Protein AF-A0AAE0N386-F1 (afdb_monomer_lite)

Sequence (194 aa):
LRAAYQAQRNSTNLVPPAGRPVLDQDVNIVDGIAYHTYWYEEVDGKGHVQVIRLADLPNTLSGAILRLRCNLPVLDTNTDYEIIGDDIRPLLSPPPLPDFFDDSEDTSIALASLPEIEVDHHAKHFLKKAKYVSEIQNLLACQGGSCPETPKSNHVIQLLGKSPNGELVFEKFRPRYVLAAVHPLSMYRRWILQ

Structure (mmCIF, N/CA/C/O backbone):
data_AF-A0AAE0N386-F1
#
_entry.id   AF-A0AAE0N386-F1
#
loop_
_atom_site.group_PDB
_atom_site.id
_atom_site.type_symbol
_atom_site.label_atom_id
_atom_site.label_alt_id
_atom_site.label_comp_id
_atom_site.label_asym_id
_atom_site.label_entity_id
_atom_site.label_seq_id
_atom_site.pdbx_PDB_ins_code
_atom_site.Cartn_x
_atom_site.Cartn_y
_atom_site.Cartn_z
_atom_site.occupancy
_atom_site.B_iso_or_equiv
_atom_site.auth_seq_id
_atom_site.auth_comp_id
_atom_site.auth_asym_id
_atom_site.auth_atom_id
_atom_site.pdbx_PDB_model_num
ATOM 1 N N . LEU A 1 1 ? 10.766 -19.647 3.501 1.00 60.97 1 LEU A N 1
ATOM 2 C CA . LEU A 1 1 ? 10.089 -18.860 2.441 1.00 60.97 1 LEU A CA 1
ATOM 3 C C . LEU A 1 1 ? 9.919 -17.378 2.811 1.00 60.97 1 LEU A C 1
ATOM 5 O O . LEU A 1 1 ? 10.524 -16.554 2.147 1.00 60.97 1 LEU A O 1
ATOM 9 N N . ARG A 1 2 ? 9.193 -17.021 3.890 1.00 59.41 2 ARG A N 1
ATOM 10 C CA . ARG A 1 2 ? 8.974 -15.612 4.305 1.00 59.41 2 ARG A CA 1
ATOM 11 C C . ARG A 1 2 ? 10.261 -14.820 4.537 1.00 59.41 2 ARG A C 1
ATOM 13 O O . ARG A 1 2 ? 10.407 -13.747 3.977 1.00 59.41 2 ARG A O 1
ATOM 20 N N . ALA A 1 3 ? 11.181 -15.351 5.342 1.00 72.19 3 ALA A N 1
ATOM 21 C CA . ALA A 1 3 ? 12.444 -14.671 5.634 1.00 72.19 3 ALA A CA 1
ATOM 22 C C . ALA A 1 3 ? 13.285 -14.458 4.366 1.00 72.19 3 ALA A C 1
ATOM 24 O O . ALA A 1 3 ? 13.874 -13.401 4.208 1.00 72.19 3 ALA A O 1
ATOM 25 N N . ALA A 1 4 ? 13.269 -15.423 3.441 1.00 74.31 4 ALA A N 1
ATOM 26 C CA . ALA A 1 4 ? 13.971 -15.321 2.165 1.00 74.31 4 ALA A CA 1
ATOM 27 C C . ALA A 1 4 ? 13.351 -14.247 1.257 1.00 74.31 4 ALA A C 1
ATOM 29 O O . ALA A 1 4 ? 14.075 -13.392 0.766 1.00 74.31 4 ALA A O 1
ATOM 30 N N . TYR A 1 5 ? 12.021 -14.228 1.102 1.00 75.75 5 TYR A N 1
ATOM 31 C CA . TYR A 1 5 ? 11.336 -13.172 0.349 1.00 75.75 5 TYR A CA 1
ATOM 32 C C . TYR A 1 5 ? 11.541 -11.794 0.987 1.00 75.75 5 TYR A C 1
ATOM 34 O O . TYR A 1 5 ? 11.828 -10.830 0.293 1.00 75.75 5 TYR A O 1
ATOM 42 N N . GLN A 1 6 ? 11.425 -11.692 2.313 1.00 79.38 6 GLN A N 1
ATOM 43 C CA . GLN A 1 6 ? 11.637 -10.440 3.035 1.00 79.38 6 GLN A CA 1
ATOM 44 C C . GLN A 1 6 ? 13.081 -9.954 2.876 1.00 79.38 6 GLN A C 1
ATOM 46 O O . GLN A 1 6 ? 13.287 -8.781 2.598 1.00 79.38 6 GLN A O 1
ATOM 51 N N . ALA A 1 7 ? 14.068 -10.845 2.995 1.00 83.69 7 ALA A N 1
ATOM 52 C CA . ALA A 1 7 ? 15.468 -10.516 2.751 1.00 83.69 7 ALA A CA 1
ATOM 53 C C . ALA A 1 7 ? 15.687 -10.052 1.305 1.00 83.69 7 ALA A C 1
ATOM 55 O O . ALA A 1 7 ? 16.329 -9.030 1.092 1.00 83.69 7 ALA A O 1
ATOM 56 N N . GLN A 1 8 ? 15.091 -10.742 0.328 1.00 83.94 8 GLN A N 1
ATOM 57 C CA . GLN A 1 8 ? 15.187 -10.378 -1.084 1.00 83.94 8 GLN A CA 1
ATOM 58 C C . GLN A 1 8 ? 14.541 -9.015 -1.365 1.00 83.94 8 GLN A C 1
ATOM 60 O O . GLN A 1 8 ? 15.175 -8.141 -1.947 1.00 83.94 8 GLN A O 1
ATOM 65 N N . ARG A 1 9 ? 13.320 -8.783 -0.875 1.00 86.19 9 ARG A N 1
ATOM 66 C CA . ARG A 1 9 ? 12.642 -7.485 -0.956 1.00 86.19 9 ARG A CA 1
ATOM 67 C C . ARG A 1 9 ? 13.487 -6.382 -0.331 1.00 86.19 9 ARG A C 1
ATOM 69 O O . ARG A 1 9 ? 13.693 -5.353 -0.962 1.00 86.19 9 ARG A O 1
ATOM 76 N N . ASN A 1 10 ? 14.011 -6.616 0.871 1.00 89.44 10 ASN A N 1
ATOM 77 C CA . ASN A 1 10 ? 14.850 -5.656 1.584 1.00 89.44 10 ASN A CA 1
ATOM 78 C C . ASN A 1 10 ? 16.213 -5.433 0.908 1.00 89.44 10 ASN A C 1
ATOM 80 O O . ASN A 1 10 ? 16.870 -4.446 1.214 1.00 89.44 10 ASN A O 1
ATOM 84 N N . SER A 1 11 ? 16.641 -6.325 0.009 1.00 91.19 11 SER A N 1
ATOM 85 C CA . SER A 1 11 ? 17.870 -6.164 -0.778 1.00 91.19 11 SER A CA 1
ATOM 86 C C . SER A 1 11 ? 17.679 -5.355 -2.064 1.00 91.19 11 SER A C 1
ATOM 88 O O . SER A 1 11 ? 18.661 -5.074 -2.744 1.00 91.19 11 SER A O 1
ATOM 90 N N . THR A 1 12 ? 16.438 -4.978 -2.397 1.00 92.88 12 THR A N 1
ATOM 91 C CA . THR A 1 12 ? 16.106 -4.222 -3.613 1.00 92.88 12 THR A CA 1
ATOM 92 C C . THR A 1 12 ? 15.434 -2.888 -3.311 1.00 92.88 12 THR A C 1
ATOM 94 O O . THR A 1 12 ? 14.738 -2.752 -2.309 1.00 92.88 12 THR A O 1
ATOM 97 N N . ASN A 1 13 ? 15.578 -1.918 -4.210 1.00 94.19 13 ASN A N 1
ATOM 98 C CA . ASN A 1 13 ? 15.048 -0.559 -4.043 1.00 94.19 13 ASN A CA 1
ATOM 99 C C . ASN A 1 13 ? 13.660 -0.311 -4.677 1.00 94.19 13 ASN A C 1
ATOM 101 O O . ASN A 1 13 ? 13.233 0.840 -4.755 1.00 94.19 13 ASN A O 1
ATOM 105 N N . LEU A 1 14 ? 12.947 -1.348 -5.136 1.00 93.62 14 LEU A N 1
ATOM 106 C CA . LEU A 1 14 ? 11.630 -1.172 -5.766 1.00 93.62 14 LEU A CA 1
ATOM 107 C C . LEU A 1 14 ? 10.571 -0.671 -4.768 1.00 93.62 14 LEU A C 1
ATOM 109 O O . LEU A 1 14 ? 9.696 0.110 -5.129 1.00 93.62 14 LEU A O 1
ATOM 113 N N . VAL A 1 15 ? 10.647 -1.120 -3.514 1.00 90.69 15 VAL A N 1
ATOM 114 C CA . VAL A 1 15 ? 9.716 -0.780 -2.427 1.00 90.69 15 VAL A CA 1
ATOM 115 C C . VAL A 1 15 ? 10.483 -0.640 -1.102 1.00 90.69 15 VAL A C 1
ATOM 117 O O . VAL A 1 15 ? 11.605 -1.149 -0.998 1.00 90.69 15 VAL A O 1
ATOM 120 N N . PRO A 1 1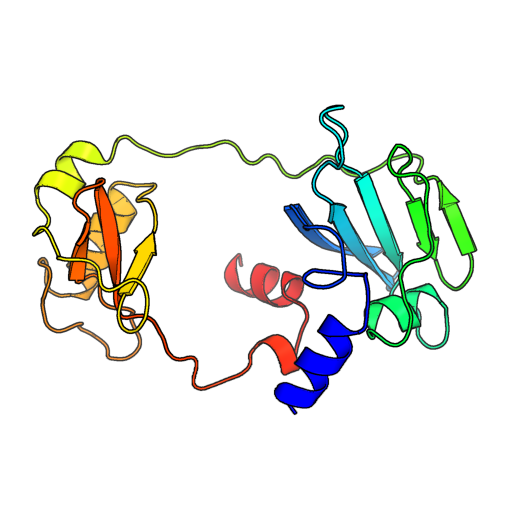6 ? 9.904 -0.033 -0.048 1.00 87.94 16 PRO A N 1
ATOM 121 C CA . PRO A 1 16 ? 10.540 0.023 1.270 1.00 87.94 16 PRO A CA 1
ATOM 122 C C . PRO A 1 16 ? 10.866 -1.382 1.812 1.00 87.94 16 PRO A C 1
ATOM 124 O O . PRO A 1 16 ? 10.127 -2.332 1.507 1.00 87.94 16 PRO A O 1
ATOM 127 N N . PRO A 1 17 ? 11.917 -1.544 2.641 1.00 86.12 17 PRO A N 1
ATOM 128 C CA . PRO A 1 17 ? 12.656 -0.484 3.339 1.00 86.12 17 PRO A CA 1
ATOM 129 C C . PRO A 1 17 ? 13.865 0.100 2.590 1.00 86.12 17 PRO A C 1
ATOM 131 O O . PRO A 1 17 ? 14.328 1.164 2.972 1.00 86.12 17 PRO A O 1
ATOM 134 N N . ALA A 1 18 ? 14.397 -0.579 1.570 1.00 87.38 18 ALA A N 1
ATOM 135 C CA . ALA A 1 18 ? 15.561 -0.086 0.824 1.00 87.38 18 ALA A CA 1
ATOM 136 C C . ALA A 1 18 ? 15.175 0.857 -0.330 1.00 87.38 18 ALA A C 1
ATOM 138 O O . ALA A 1 18 ? 15.994 1.658 -0.773 1.00 87.38 18 ALA A O 1
ATOM 139 N N . GLY A 1 19 ? 13.938 0.755 -0.823 1.00 87.19 19 GLY A N 1
ATOM 140 C CA . GLY A 1 19 ? 13.357 1.672 -1.798 1.00 87.19 19 GLY A CA 1
ATOM 141 C C . GLY A 1 19 ? 12.658 2.873 -1.172 1.00 87.19 19 GLY A C 1
ATOM 142 O O . GLY A 1 19 ? 12.464 2.944 0.042 1.00 87.19 19 GLY A O 1
ATOM 143 N N . ARG A 1 20 ? 12.223 3.795 -2.033 1.00 89.62 20 ARG A N 1
ATOM 144 C CA . ARG A 1 20 ? 11.391 4.937 -1.633 1.00 89.62 20 ARG A CA 1
ATOM 145 C C . ARG A 1 20 ? 9.993 4.485 -1.193 1.00 89.62 20 ARG A C 1
ATOM 147 O O . ARG A 1 20 ? 9.528 3.445 -1.672 1.00 89.62 20 ARG A O 1
ATOM 154 N N . PRO A 1 21 ? 9.312 5.248 -0.322 1.00 88.81 21 PRO A N 1
ATOM 155 C CA . PRO A 1 21 ? 7.915 4.991 0.004 1.00 88.81 21 PRO A CA 1
ATOM 156 C C . PRO A 1 21 ? 7.019 5.028 -1.242 1.00 88.81 21 PRO A C 1
ATOM 158 O O . PRO A 1 21 ? 7.267 5.785 -2.180 1.00 88.81 21 PRO A O 1
ATOM 161 N N . VAL A 1 22 ? 6.001 4.169 -1.262 1.00 88.94 22 VAL A N 1
ATOM 162 C CA . VAL A 1 22 ? 5.058 4.013 -2.377 1.00 88.94 22 VAL A CA 1
ATOM 163 C C . VAL A 1 22 ? 3.678 4.420 -1.876 1.00 88.94 22 VAL A C 1
ATOM 165 O O . VAL A 1 22 ? 3.184 3.806 -0.931 1.00 88.94 22 VAL A O 1
ATOM 168 N N . LEU A 1 23 ? 3.079 5.422 -2.521 1.00 88.00 23 LEU A N 1
ATOM 169 C CA . LEU A 1 23 ? 1.730 5.918 -2.244 1.00 88.00 23 LEU A CA 1
ATOM 170 C C . LEU A 1 23 ? 0.662 4.921 -2.690 1.00 88.00 23 LEU A C 1
ATOM 172 O O . LEU A 1 23 ? -0.233 4.584 -1.920 1.00 88.00 23 LEU A O 1
ATOM 176 N N . ASP A 1 24 ? 0.767 4.432 -3.926 1.00 88.31 24 ASP A N 1
ATOM 177 C CA . ASP A 1 24 ? -0.120 3.391 -4.443 1.00 88.31 24 ASP A CA 1
ATOM 178 C C . ASP A 1 24 ? 0.585 2.507 -5.475 1.00 88.31 24 ASP A C 1
ATOM 180 O O . ASP A 1 24 ? 1.633 2.853 -6.035 1.00 88.31 24 ASP A O 1
ATOM 184 N N . GLN A 1 25 ? -0.025 1.354 -5.728 1.00 90.94 25 GLN A N 1
ATOM 185 C CA . GLN A 1 25 ? 0.330 0.450 -6.804 1.00 90.94 25 GLN A CA 1
ATOM 186 C C . GLN A 1 25 ? -0.930 -0.044 -7.513 1.00 90.94 25 GLN A C 1
ATOM 188 O O . GLN A 1 25 ? -1.853 -0.564 -6.885 1.00 90.94 25 GLN A O 1
ATOM 193 N N . ASP A 1 26 ? -0.897 -0.007 -8.840 1.00 90.25 26 ASP A N 1
ATOM 194 C CA . ASP A 1 26 ? -1.947 -0.556 -9.689 1.00 90.25 26 ASP A CA 1
ATOM 195 C C . ASP A 1 26 ? -1.385 -1.560 -10.701 1.00 90.25 26 ASP A C 1
ATOM 197 O O . ASP A 1 26 ? -0.196 -1.531 -11.037 1.00 90.25 26 ASP A O 1
ATOM 201 N N . VAL A 1 27 ? -2.238 -2.474 -11.169 1.00 91.44 27 VAL A N 1
ATOM 202 C CA . VAL A 1 27 ? -1.900 -3.440 -12.218 1.00 91.44 27 VAL A CA 1
ATOM 203 C C . VAL A 1 27 ? -2.992 -3.487 -13.271 1.00 91.44 27 VAL A C 1
ATOM 205 O O . VAL A 1 27 ? -4.098 -3.959 -13.015 1.00 91.44 27 VAL A O 1
ATOM 208 N N . ASN A 1 28 ? -2.622 -3.098 -14.488 1.00 90.69 28 ASN A N 1
ATOM 209 C CA . ASN A 1 28 ? -3.492 -3.143 -15.657 1.00 90.69 28 ASN A CA 1
ATOM 210 C C . ASN A 1 28 ? -2.959 -4.124 -16.693 1.00 90.69 28 ASN A C 1
ATOM 212 O O . ASN A 1 28 ? -1.759 -4.365 -16.761 1.00 90.69 28 ASN A O 1
ATOM 216 N N . ILE A 1 29 ? -3.845 -4.687 -17.510 1.00 92.00 29 ILE A N 1
ATOM 217 C CA . ILE A 1 29 ? -3.462 -5.549 -18.630 1.00 92.00 29 ILE A CA 1
ATOM 218 C C . ILE A 1 29 ? -3.716 -4.777 -19.921 1.00 92.00 29 ILE A C 1
ATOM 220 O O . ILE A 1 29 ? -4.852 -4.383 -20.180 1.00 92.00 29 ILE A O 1
ATOM 224 N N . VAL A 1 30 ? -2.672 -4.582 -20.723 1.00 89.94 30 VAL A N 1
ATOM 225 C CA . VAL A 1 30 ? -2.742 -3.946 -22.046 1.00 89.94 30 VAL A CA 1
ATOM 226 C C . VAL A 1 30 ? -2.127 -4.917 -23.042 1.00 89.94 30 VAL A C 1
ATOM 228 O O . VAL A 1 30 ? -1.014 -5.388 -22.826 1.00 89.94 30 VAL A O 1
ATOM 231 N N . ASP A 1 31 ? -2.882 -5.284 -24.076 1.00 91.62 31 ASP A N 1
ATOM 232 C CA . ASP A 1 31 ? -2.454 -6.238 -25.110 1.00 91.62 31 ASP A CA 1
ATOM 233 C C . ASP A 1 31 ? -1.895 -7.563 -24.547 1.00 91.62 31 ASP A C 1
ATOM 235 O O . ASP A 1 31 ? -0.952 -8.153 -25.069 1.00 91.62 31 ASP A O 1
ATOM 239 N N . GLY A 1 32 ? -2.479 -8.038 -23.441 1.00 90.56 32 GLY A N 1
ATOM 240 C CA . GLY A 1 32 ? -2.078 -9.279 -22.767 1.00 90.56 32 GLY A CA 1
ATOM 241 C C . GLY A 1 32 ? -0.839 -9.164 -21.871 1.00 90.56 32 GLY A C 1
ATOM 242 O O . GLY A 1 32 ? -0.477 -10.145 -21.223 1.00 90.56 32 GLY A O 1
ATOM 243 N N . ILE A 1 33 ? -0.222 -7.985 -21.779 1.00 93.62 33 ILE A N 1
ATOM 244 C CA . ILE A 1 33 ? 0.922 -7.712 -20.904 1.00 93.62 33 ILE A CA 1
ATOM 245 C C . ILE A 1 33 ? 0.422 -7.020 -19.636 1.00 93.62 33 ILE A C 1
ATOM 247 O O . ILE A 1 33 ? -0.325 -6.042 -19.699 1.00 93.62 33 ILE A O 1
ATOM 251 N N . ALA A 1 34 ? 0.835 -7.522 -18.473 1.00 94.44 34 ALA A N 1
ATOM 252 C CA . ALA A 1 34 ? 0.564 -6.861 -17.203 1.00 94.44 34 ALA A CA 1
ATOM 253 C C . ALA A 1 34 ? 1.525 -5.681 -17.007 1.00 94.44 34 ALA A C 1
ATOM 255 O O . ALA A 1 34 ? 2.738 -5.831 -17.124 1.00 94.44 34 ALA A O 1
ATOM 256 N N . TYR A 1 35 ? 0.985 -4.517 -16.671 1.00 95.38 35 TYR A N 1
ATOM 257 C CA . TYR A 1 35 ? 1.723 -3.305 -16.351 1.00 95.38 35 TYR A CA 1
ATOM 258 C C . TYR A 1 35 ? 1.511 -2.952 -14.888 1.00 95.38 35 TYR A C 1
ATOM 260 O O . TYR A 1 35 ? 0.392 -2.652 -14.476 1.00 95.38 35 TYR A O 1
ATOM 268 N N . HIS A 1 36 ? 2.595 -2.948 -14.120 1.00 95.31 36 HIS A N 1
ATOM 269 C CA . HIS A 1 36 ? 2.609 -2.500 -12.736 1.00 95.31 36 HIS A CA 1
ATOM 270 C C . HIS A 1 36 ? 2.947 -1.014 -12.697 1.00 95.31 36 HIS A C 1
ATOM 272 O O . HIS A 1 36 ? 4.036 -0.623 -13.110 1.00 95.31 36 HIS A O 1
ATOM 278 N N . THR A 1 37 ? 2.032 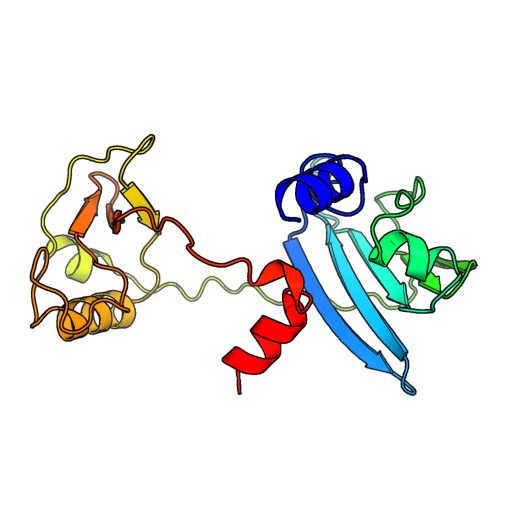-0.190 -12.200 1.00 95.56 37 THR A N 1
ATOM 279 C CA . THR A 1 37 ? 2.261 1.247 -12.014 1.00 95.56 37 THR A CA 1
ATOM 280 C C . THR A 1 37 ? 2.482 1.525 -10.535 1.00 95.56 37 THR A C 1
ATOM 282 O O . THR A 1 37 ? 1.697 1.072 -9.707 1.00 95.56 37 THR A O 1
ATOM 285 N N . TYR A 1 38 ? 3.558 2.236 -10.217 1.00 94.31 38 TYR A N 1
ATOM 286 C CA . TYR A 1 38 ? 3.936 2.649 -8.871 1.00 94.31 38 TYR A CA 1
ATOM 287 C C . TYR A 1 38 ? 3.929 4.171 -8.797 1.00 94.31 38 TYR A C 1
ATOM 289 O O . TYR A 1 38 ? 4.573 4.820 -9.621 1.00 94.31 38 TYR A O 1
ATOM 297 N N . TRP A 1 39 ? 3.257 4.719 -7.789 1.00 93.12 39 TRP A N 1
ATOM 298 C CA . TRP A 1 39 ? 3.337 6.133 -7.432 1.00 93.12 39 TRP A CA 1
ATOM 299 C C . TRP A 1 39 ? 4.227 6.253 -6.200 1.00 93.12 39 TRP A C 1
ATOM 301 O O . TRP A 1 39 ? 3.885 5.731 -5.140 1.00 93.12 39 TRP A O 1
ATOM 311 N N . TYR A 1 40 ? 5.391 6.879 -6.338 1.00 91.19 40 TYR A N 1
ATOM 312 C CA . TYR A 1 40 ? 6.333 7.060 -5.236 1.00 91.19 40 TYR A CA 1
ATOM 313 C C . TYR A 1 40 ? 6.046 8.348 -4.483 1.00 91.19 40 TYR A C 1
ATOM 315 O O . TYR A 1 40 ? 5.763 9.375 -5.097 1.00 91.19 40 TYR A O 1
ATOM 323 N N . GLU A 1 41 ? 6.170 8.292 -3.157 1.00 86.06 41 GLU A N 1
ATOM 324 C CA . GLU A 1 41 ? 6.148 9.504 -2.349 1.00 86.06 41 GLU A CA 1
ATOM 325 C C . GLU A 1 41 ? 7.222 10.473 -2.825 1.00 86.06 41 GLU A C 1
ATOM 327 O O . GLU A 1 41 ? 8.306 10.105 -3.298 1.00 86.06 41 GLU A O 1
ATOM 332 N N . GLU A 1 42 ? 6.874 11.734 -2.676 1.00 79.19 42 GLU A N 1
ATOM 333 C CA . GLU A 1 42 ? 7.734 12.849 -2.959 1.00 79.19 42 GLU A CA 1
ATOM 334 C C . GLU A 1 42 ? 9.022 12.782 -2.133 1.00 79.19 42 GLU A C 1
ATOM 336 O O . GLU A 1 42 ? 9.018 12.522 -0.928 1.00 79.19 42 GLU A O 1
ATOM 341 N N . VAL A 1 43 ? 10.138 13.067 -2.794 1.00 63.78 43 VAL A N 1
ATOM 342 C CA . VAL A 1 43 ? 11.426 13.277 -2.142 1.00 63.78 43 VAL A CA 1
ATOM 343 C C . VAL A 1 43 ? 11.742 14.758 -2.344 1.00 63.78 43 VAL A C 1
ATOM 345 O O . VAL A 1 43 ? 11.842 15.204 -3.483 1.00 63.78 43 VAL A O 1
ATOM 348 N N . ASP A 1 44 ? 11.854 15.516 -1.249 1.00 64.00 44 ASP A N 1
ATOM 349 C CA . ASP A 1 44 ? 12.370 16.902 -1.189 1.00 64.00 44 ASP A CA 1
ATOM 350 C C . ASP A 1 44 ? 11.391 18.103 -1.243 1.00 64.00 44 ASP A C 1
ATOM 352 O O . ASP A 1 44 ? 11.834 19.222 -1.508 1.00 64.00 44 ASP A O 1
ATOM 356 N N . GLY A 1 45 ? 10.098 17.967 -0.933 1.00 57.41 45 GLY A N 1
ATOM 357 C CA . GLY A 1 45 ? 9.225 19.141 -0.687 1.00 57.41 45 GLY A CA 1
ATOM 358 C C . GLY A 1 45 ? 8.815 19.957 -1.937 1.00 57.41 45 GLY A C 1
ATOM 359 O O . GLY A 1 45 ? 8.420 21.117 -1.810 1.00 57.41 45 GLY A O 1
ATOM 360 N N . LYS A 1 46 ? 8.942 19.381 -3.140 1.00 59.69 46 LYS A N 1
ATOM 361 C CA . LYS A 1 46 ? 8.614 19.951 -4.458 1.00 59.69 46 LYS A CA 1
ATOM 362 C C . LYS A 1 46 ? 7.214 19.617 -5.008 1.00 59.69 46 LYS A C 1
ATOM 364 O O . LYS A 1 46 ? 6.881 20.093 -6.089 1.00 59.69 46 LYS A O 1
ATOM 369 N N . GLY A 1 47 ? 6.403 18.818 -4.321 1.00 66.44 47 GLY A N 1
ATOM 370 C CA . GLY A 1 47 ? 5.023 18.489 -4.708 1.00 66.44 47 GLY A CA 1
ATOM 371 C C . GLY A 1 47 ? 4.842 17.488 -5.862 1.00 66.44 47 GLY A C 1
ATOM 372 O O . GLY A 1 47 ? 3.703 17.276 -6.275 1.00 66.44 47 GLY A O 1
ATOM 373 N N . HIS A 1 48 ? 5.909 16.888 -6.417 1.00 79.44 48 HIS A N 1
ATOM 374 C CA . HIS A 1 48 ? 5.801 15.913 -7.520 1.00 79.44 48 HIS A CA 1
ATOM 375 C C . HIS A 1 48 ? 5.816 14.469 -7.013 1.00 79.44 48 HIS A C 1
ATOM 377 O O . HIS A 1 48 ? 6.776 14.027 -6.380 1.00 79.44 48 HIS A O 1
ATOM 383 N N . VAL A 1 49 ? 4.771 13.716 -7.356 1.00 87.88 49 VAL A N 1
ATOM 384 C CA . VAL A 1 49 ? 4.696 12.264 -7.160 1.00 87.88 49 VAL A CA 1
ATOM 385 C C . VAL A 1 49 ? 5.245 11.586 -8.406 1.00 87.88 49 VAL A C 1
ATOM 387 O O . VAL A 1 49 ? 4.643 11.684 -9.473 1.00 87.88 49 VAL A O 1
ATOM 390 N N . GLN A 1 50 ? 6.366 10.876 -8.276 1.00 92.12 50 GLN A N 1
ATOM 391 C CA . GLN A 1 50 ? 6.947 10.188 -9.425 1.00 92.12 50 GLN A CA 1
ATOM 392 C C . GLN A 1 50 ? 6.187 8.902 -9.741 1.00 92.12 50 GLN A C 1
ATOM 394 O O . GLN A 1 50 ? 6.009 8.040 -8.875 1.00 92.12 50 GLN A O 1
ATOM 399 N N . VAL A 1 51 ? 5.838 8.730 -11.012 1.00 94.56 51 VAL A N 1
ATOM 400 C CA . VAL A 1 51 ? 5.191 7.529 -11.532 1.00 94.56 51 VAL A CA 1
ATOM 401 C C . VAL A 1 51 ? 6.193 6.664 -12.284 1.00 94.56 51 VAL A C 1
ATOM 403 O O . VAL A 1 51 ? 6.894 7.118 -13.190 1.00 94.56 51 VAL A O 1
ATOM 406 N N . ILE A 1 52 ? 6.246 5.381 -11.926 1.00 96.25 52 ILE A N 1
ATOM 407 C CA . ILE A 1 52 ? 7.038 4.380 -12.643 1.00 96.25 52 ILE A CA 1
ATOM 408 C C . ILE A 1 52 ? 6.138 3.231 -13.061 1.00 96.25 52 ILE A C 1
ATOM 410 O O . ILE A 1 52 ? 5.512 2.574 -12.229 1.00 96.25 52 ILE A O 1
ATOM 414 N N . ARG A 1 53 ? 6.108 2.960 -14.364 1.00 97.06 53 ARG A N 1
ATOM 415 C CA . ARG A 1 53 ? 5.360 1.852 -14.953 1.00 97.06 53 ARG A CA 1
ATOM 416 C C . ARG A 1 53 ? 6.309 0.758 -15.439 1.00 97.06 53 ARG A C 1
ATOM 418 O O . ARG A 1 53 ? 7.234 1.028 -16.193 1.00 97.06 53 ARG A O 1
ATOM 425 N N . LEU A 1 54 ? 6.069 -0.486 -15.040 1.00 97.62 54 LEU A N 1
ATOM 426 C CA . LEU A 1 54 ? 6.875 -1.651 -15.412 1.00 97.62 54 LEU A CA 1
ATOM 427 C C . LEU A 1 54 ? 6.013 -2.664 -16.164 1.00 97.62 54 LEU A C 1
ATOM 429 O O . LEU A 1 54 ? 4.979 -3.082 -15.643 1.00 97.62 54 LEU A O 1
ATOM 433 N N . ALA A 1 55 ? 6.443 -3.090 -17.349 1.00 96.88 55 ALA A N 1
ATOM 434 C CA . ALA A 1 55 ? 5.837 -4.232 -18.031 1.00 96.88 55 ALA A CA 1
ATOM 435 C C . ALA A 1 55 ? 6.332 -5.552 -17.412 1.00 96.88 55 ALA A C 1
ATOM 437 O O . ALA A 1 55 ? 7.534 -5.749 -17.241 1.00 96.88 55 ALA A O 1
ATOM 438 N N . ASP A 1 56 ? 5.436 -6.487 -17.100 1.00 95.56 56 ASP A N 1
ATOM 439 C CA . ASP A 1 56 ? 5.819 -7.826 -16.641 1.00 95.56 56 ASP A CA 1
ATOM 440 C C . ASP A 1 56 ? 6.210 -8.712 -17.826 1.00 95.56 56 ASP A C 1
ATOM 442 O O . ASP A 1 56 ? 5.443 -9.549 -18.303 1.00 95.56 56 ASP A O 1
ATOM 446 N N . LEU A 1 57 ? 7.435 -8.504 -18.310 1.00 93.38 57 LEU A N 1
ATOM 447 C CA . LEU A 1 57 ? 8.046 -9.313 -19.359 1.00 93.38 57 LEU A CA 1
ATOM 448 C C . LEU A 1 57 ? 9.151 -10.196 -18.762 1.00 93.38 57 LEU A C 1
ATOM 450 O O . LEU A 1 57 ? 10.170 -9.674 -18.298 1.00 93.38 57 LEU A O 1
ATOM 454 N N . PRO A 1 58 ? 9.000 -11.534 -18.749 1.00 90.12 58 PRO A N 1
ATOM 455 C CA . PRO A 1 58 ? 10.004 -12.417 -18.168 1.00 90.12 58 PRO A CA 1
ATOM 456 C C . PRO A 1 58 ? 11.340 -12.315 -18.918 1.00 90.12 58 PRO A C 1
ATOM 458 O O . PRO A 1 58 ? 11.370 -12.110 -20.125 1.00 90.12 58 PRO A O 1
ATOM 461 N N . ASN A 1 59 ? 12.445 -12.528 -18.197 1.00 91.56 59 ASN A N 1
ATOM 462 C CA . ASN A 1 59 ? 13.819 -12.498 -18.725 1.00 91.56 59 ASN A CA 1
ATOM 463 C C . ASN A 1 59 ? 14.286 -11.139 -19.280 1.00 91.56 59 ASN A C 1
ATOM 465 O O . ASN A 1 59 ? 15.216 -11.102 -20.075 1.00 91.56 59 ASN A O 1
ATOM 469 N N . THR A 1 60 ? 13.683 -10.043 -18.824 1.00 97.12 60 THR A N 1
ATOM 470 C CA . THR A 1 60 ? 14.092 -8.667 -19.149 1.00 97.12 60 THR A CA 1
ATOM 471 C C . THR A 1 60 ? 14.357 -7.864 -17.872 1.00 97.12 60 THR A C 1
ATOM 473 O O . THR A 1 60 ? 14.034 -8.336 -16.774 1.00 97.12 60 THR A O 1
ATOM 476 N N . LEU A 1 61 ? 14.906 -6.652 -17.987 1.00 97.62 61 LEU A N 1
ATOM 477 C CA . LEU A 1 61 ? 15.121 -5.722 -16.877 1.00 97.62 61 LEU A CA 1
ATOM 478 C C . LEU A 1 61 ? 13.831 -5.479 -16.087 1.00 97.62 61 LEU A C 1
ATOM 480 O O . LEU A 1 61 ? 13.797 -5.731 -14.885 1.00 97.62 61 LEU A O 1
ATOM 484 N N . SER A 1 62 ? 12.762 -5.042 -16.753 1.00 96.56 62 SER A N 1
ATOM 485 C CA . SER A 1 62 ? 11.453 -4.789 -16.126 1.00 96.56 62 SER A CA 1
ATOM 486 C C . SER A 1 62 ? 10.924 -6.015 -15.371 1.00 96.56 62 SER A C 1
ATOM 488 O O . SER A 1 62 ? 10.532 -5.914 -14.205 1.00 96.56 62 SER A O 1
ATOM 490 N N . GLY A 1 63 ? 11.021 -7.207 -15.968 1.00 92.75 63 GLY A N 1
ATOM 491 C CA . GLY A 1 63 ? 10.635 -8.452 -15.306 1.00 92.75 63 GLY A CA 1
ATOM 492 C C . GLY A 1 63 ? 11.548 -8.860 -14.148 1.00 92.75 63 GLY A C 1
ATOM 493 O O . GLY A 1 63 ? 11.073 -9.463 -13.179 1.00 92.75 63 GLY A O 1
ATOM 494 N N . ALA A 1 64 ? 12.846 -8.559 -14.224 1.00 94.44 64 ALA A N 1
ATOM 495 C CA . ALA A 1 64 ? 13.808 -8.816 -13.158 1.00 94.44 64 ALA A CA 1
ATOM 496 C C . ALA A 1 64 ? 13.589 -7.879 -11.960 1.00 94.44 64 ALA A C 1
ATOM 498 O O . ALA A 1 64 ? 13.646 -8.352 -10.821 1.00 94.44 64 ALA A O 1
ATOM 499 N N . ILE A 1 65 ? 13.246 -6.609 -12.206 1.00 95.94 65 ILE A N 1
ATOM 500 C CA . ILE A 1 65 ? 12.856 -5.639 -11.173 1.00 95.94 65 ILE A CA 1
ATOM 501 C C . ILE A 1 65 ? 11.612 -6.154 -10.438 1.00 95.94 65 ILE A C 1
ATOM 503 O O . ILE A 1 65 ? 11.633 -6.306 -9.217 1.00 95.94 65 ILE A O 1
ATOM 507 N N . LEU A 1 66 ? 10.558 -6.526 -11.176 1.00 93.75 66 LEU A N 1
ATOM 508 C CA . LEU A 1 66 ? 9.301 -7.031 -10.599 1.00 93.75 66 LEU A CA 1
ATOM 509 C C . LEU A 1 66 ? 9.474 -8.326 -9.792 1.00 93.75 66 LEU A C 1
ATOM 511 O O . LEU A 1 66 ? 8.751 -8.570 -8.826 1.00 93.75 66 LEU A O 1
ATOM 515 N N . ARG A 1 67 ? 10.462 -9.151 -10.152 1.00 93.00 67 ARG A N 1
ATOM 516 C CA . ARG A 1 67 ? 10.823 -10.386 -9.433 1.00 93.00 67 ARG A CA 1
ATOM 517 C C . ARG A 1 67 ? 11.859 -10.156 -8.326 1.00 93.00 67 ARG A C 1
ATOM 519 O O . ARG A 1 67 ? 12.349 -11.135 -7.760 1.00 93.00 67 ARG A O 1
ATOM 526 N N . LEU A 1 68 ? 12.188 -8.896 -8.019 1.00 92.25 68 LEU A N 1
ATOM 527 C CA . LEU A 1 68 ? 13.147 -8.482 -6.988 1.00 92.25 68 LEU A CA 1
ATOM 528 C C . LEU A 1 68 ? 14.542 -9.095 -7.201 1.00 92.25 68 LEU A C 1
ATOM 530 O O . LEU A 1 68 ? 15.217 -9.498 -6.254 1.00 92.25 68 LEU A O 1
ATOM 534 N N . ARG A 1 69 ? 14.947 -9.259 -8.463 1.00 90.12 69 ARG A N 1
ATOM 535 C CA . ARG A 1 69 ? 16.259 -9.805 -8.856 1.00 90.12 69 ARG A CA 1
ATOM 536 C C . ARG A 1 69 ? 17.264 -8.715 -9.211 1.00 90.12 69 ARG A C 1
ATOM 538 O O . ARG A 1 69 ? 18.456 -8.995 -9.269 1.00 90.12 69 ARG A O 1
ATOM 545 N N . CYS A 1 70 ? 16.797 -7.494 -9.435 1.00 93.44 70 CYS A N 1
ATOM 546 C CA . CYS A 1 70 ? 17.633 -6.320 -9.621 1.00 93.44 70 CYS A CA 1
ATOM 547 C C . CYS A 1 70 ? 16.951 -5.075 -9.049 1.00 93.44 70 CYS A C 1
ATOM 549 O O . CYS A 1 70 ? 15.755 -5.073 -8.747 1.00 93.44 70 CYS A O 1
ATOM 551 N N . ASN A 1 71 ? 17.751 -4.027 -8.885 1.00 97.06 71 ASN A N 1
ATOM 552 C CA . ASN A 1 71 ? 17.268 -2.719 -8.484 1.00 97.06 71 ASN A CA 1
ATOM 553 C C . ASN A 1 71 ? 16.579 -2.013 -9.651 1.00 97.06 71 ASN A C 1
ATOM 555 O O . ASN A 1 71 ? 16.991 -2.141 -10.804 1.00 97.06 71 ASN A O 1
ATOM 559 N N . LEU A 1 72 ? 15.580 -1.207 -9.313 1.00 95.56 72 LEU A N 1
ATOM 560 C CA . LEU A 1 72 ? 15.151 -0.099 -10.140 1.00 95.56 72 LEU A CA 1
ATOM 561 C C . LEU A 1 72 ? 16.378 0.795 -10.438 1.00 95.56 72 LEU A C 1
ATOM 563 O O . LEU A 1 72 ? 17.102 1.154 -9.499 1.00 95.56 72 LEU A O 1
ATOM 567 N N . PRO A 1 73 ? 16.640 1.136 -11.711 1.00 95.75 73 PRO A N 1
ATOM 568 C CA . PRO A 1 73 ? 17.724 2.034 -12.094 1.00 95.75 73 PRO A CA 1
ATOM 569 C C . PRO A 1 73 ? 17.637 3.392 -11.389 1.00 95.75 73 PRO A C 1
ATOM 571 O O . PRO A 1 73 ? 16.575 3.802 -10.922 1.00 95.75 73 PRO A O 1
ATOM 574 N N . VAL A 1 74 ? 18.758 4.111 -11.324 1.00 92.75 74 VAL A N 1
ATOM 575 C CA . VAL A 1 74 ? 18.761 5.498 -10.845 1.00 92.75 74 VAL A CA 1
ATOM 576 C C . VAL A 1 74 ? 18.102 6.365 -11.916 1.00 92.75 74 VAL A C 1
ATOM 578 O O . VAL A 1 74 ? 18.623 6.482 -13.022 1.00 92.75 74 VAL A O 1
ATOM 581 N N . LEU A 1 75 ? 16.945 6.934 -11.587 1.00 91.88 75 LEU A N 1
ATOM 582 C CA . LEU A 1 75 ? 16.122 7.752 -12.477 1.00 91.88 75 LEU A CA 1
ATOM 583 C C . LEU A 1 75 ? 15.988 9.163 -11.900 1.00 91.88 75 LEU A C 1
ATOM 585 O O . LEU A 1 75 ? 16.019 9.333 -10.679 1.00 91.88 75 LEU A O 1
ATOM 589 N N . ASP A 1 76 ? 15.820 10.164 -12.765 1.00 90.31 76 ASP A N 1
ATOM 590 C CA . ASP A 1 76 ? 15.483 11.521 -12.325 1.00 90.31 76 ASP A CA 1
ATOM 591 C C . ASP A 1 76 ? 14.116 11.506 -11.637 1.00 90.31 76 ASP A C 1
ATOM 593 O O . ASP A 1 76 ? 13.124 11.085 -12.227 1.00 90.31 76 ASP A O 1
ATOM 597 N N . THR A 1 77 ? 14.057 11.953 -10.386 1.00 87.31 77 THR A N 1
ATOM 598 C CA . THR A 1 77 ? 12.840 11.920 -9.571 1.00 87.31 77 THR A CA 1
ATOM 599 C C . THR A 1 77 ? 11.773 12.913 -10.030 1.00 87.31 77 THR A C 1
ATOM 601 O O . THR A 1 77 ? 10.626 12.776 -9.617 1.00 87.31 77 THR A O 1
ATOM 604 N N . ASN A 1 78 ? 12.123 13.866 -10.902 1.00 87.81 78 ASN A N 1
ATOM 605 C CA . ASN A 1 78 ? 11.189 14.843 -11.476 1.00 87.81 78 ASN A CA 1
ATOM 606 C C . ASN A 1 78 ? 10.578 14.384 -12.810 1.00 87.81 78 ASN A C 1
ATOM 608 O O . ASN A 1 78 ? 9.794 15.117 -13.406 1.00 87.81 78 ASN A O 1
ATOM 612 N N . THR A 1 79 ? 10.958 13.200 -13.298 1.00 91.31 79 THR A N 1
ATOM 613 C CA . THR A 1 79 ? 10.486 12.652 -14.572 1.00 91.31 79 THR A CA 1
ATOM 614 C C . THR A 1 79 ? 9.815 11.308 -14.331 1.00 91.31 79 THR A C 1
ATOM 616 O O . THR A 1 79 ? 10.362 10.452 -13.640 1.00 91.31 79 THR A O 1
ATOM 619 N N . ASP A 1 80 ? 8.647 11.085 -14.918 1.00 95.06 80 ASP A N 1
ATOM 620 C CA . ASP A 1 80 ? 7.979 9.786 -14.860 1.00 95.06 80 ASP A CA 1
ATOM 621 C C . ASP A 1 80 ? 8.552 8.848 -15.924 1.00 95.06 80 ASP A C 1
ATOM 623 O O . ASP A 1 80 ? 8.941 9.289 -17.007 1.00 95.06 80 ASP A O 1
ATOM 627 N N . TYR A 1 81 ? 8.604 7.547 -15.638 1.00 97.31 81 TYR A N 1
ATOM 628 C CA . TYR A 1 81 ? 9.234 6.570 -16.530 1.00 97.31 81 TYR A CA 1
ATOM 629 C C . TYR A 1 81 ? 8.360 5.350 -16.769 1.00 97.31 81 TYR A C 1
ATOM 631 O O . TYR A 1 81 ? 7.629 4.884 -15.895 1.00 97.31 81 TYR A O 1
ATOM 639 N N . GLU A 1 82 ? 8.509 4.775 -17.955 1.00 97.44 82 GLU A N 1
ATOM 640 C CA . GLU A 1 82 ? 8.104 3.407 -18.223 1.00 97.44 82 GLU A CA 1
ATOM 641 C C . GLU A 1 82 ? 9.305 2.548 -18.607 1.00 97.44 82 GLU A C 1
ATOM 643 O O . GLU A 1 82 ? 10.198 2.976 -19.343 1.00 97.44 82 GLU A O 1
ATOM 648 N N . ILE A 1 83 ? 9.322 1.328 -18.073 1.00 97.94 83 ILE A N 1
ATOM 649 C CA . ILE A 1 83 ? 10.329 0.316 -18.362 1.00 97.94 83 ILE A CA 1
ATOM 650 C C . ILE A 1 83 ? 9.616 -0.877 -18.985 1.00 97.94 83 ILE A C 1
ATOM 652 O O . ILE A 1 83 ? 8.819 -1.558 -18.327 1.00 97.94 83 ILE A O 1
ATOM 656 N N . ILE A 1 84 ? 9.892 -1.116 -20.263 1.00 97.38 84 ILE A N 1
ATOM 657 C CA . ILE A 1 84 ? 9.285 -2.189 -21.049 1.00 97.38 84 ILE A CA 1
ATOM 658 C C . ILE A 1 84 ? 10.407 -3.064 -21.576 1.00 97.38 84 ILE A C 1
ATOM 660 O O . ILE A 1 84 ? 11.211 -2.639 -22.399 1.00 97.38 84 ILE A O 1
ATOM 664 N N . GLY A 1 85 ? 10.469 -4.299 -21.093 1.00 96.69 85 GLY A N 1
ATOM 665 C CA . GLY A 1 85 ? 11.588 -5.166 -21.414 1.00 96.69 85 GLY A CA 1
ATOM 666 C C . GLY A 1 85 ? 12.859 -4.605 -20.784 1.00 96.69 85 GLY A C 1
ATOM 667 O O . GLY A 1 85 ? 12.913 -4.458 -19.559 1.00 96.69 85 GLY A O 1
ATOM 668 N N . ASP A 1 86 ? 13.834 -4.283 -21.628 1.00 98.00 86 ASP A N 1
ATOM 669 C CA . ASP A 1 86 ? 15.107 -3.653 -21.263 1.00 98.00 86 ASP A CA 1
ATOM 670 C C . ASP A 1 86 ? 15.141 -2.143 -21.559 1.00 98.00 86 ASP A C 1
ATOM 672 O O . ASP A 1 86 ? 16.088 -1.457 -21.176 1.00 98.00 86 ASP A O 1
ATOM 676 N N . ASP A 1 87 ? 14.091 -1.614 -22.191 1.00 97.94 87 ASP A N 1
ATOM 677 C CA . ASP A 1 87 ? 14.014 -0.216 -22.596 1.00 97.94 87 ASP A CA 1
ATOM 678 C C . ASP A 1 87 ? 13.434 0.648 -21.475 1.00 97.94 87 ASP A C 1
ATOM 680 O O . ASP A 1 87 ? 12.350 0.376 -20.953 1.00 97.94 87 ASP A O 1
ATOM 684 N N . ILE A 1 88 ? 14.141 1.728 -21.136 1.00 98.00 88 ILE A N 1
ATOM 685 C CA . ILE A 1 88 ? 13.716 2.752 -20.175 1.00 98.00 88 ILE A CA 1
ATOM 686 C C . ILE A 1 88 ? 13.430 4.032 -20.952 1.00 98.00 88 ILE A C 1
ATOM 688 O O . ILE A 1 88 ? 14.306 4.537 -21.658 1.00 98.00 88 ILE A O 1
ATOM 692 N N . ARG A 1 89 ? 12.233 4.595 -20.797 1.00 97.25 89 ARG A N 1
ATOM 693 C CA . ARG A 1 89 ? 11.859 5.844 -21.471 1.00 97.25 89 ARG A CA 1
ATOM 694 C C . ARG A 1 89 ? 10.942 6.711 -20.610 1.00 97.25 89 ARG A C 1
ATOM 696 O O . ARG A 1 89 ? 10.257 6.173 -19.739 1.00 97.25 89 ARG A O 1
ATOM 703 N N . PRO A 1 90 ? 10.917 8.037 -20.830 1.00 97.12 90 PRO A N 1
ATOM 704 C CA . PRO A 1 90 ? 9.968 8.910 -20.154 1.00 97.12 90 PRO A CA 1
ATOM 705 C C . PRO A 1 90 ? 8.522 8.483 -20.426 1.00 97.12 90 PRO A C 1
ATOM 707 O O . PRO A 1 90 ? 8.162 8.157 -21.560 1.00 97.12 90 PRO A O 1
ATOM 710 N N . LEU A 1 91 ? 7.691 8.506 -19.389 1.00 94.75 91 LEU A N 1
ATOM 711 C CA . LEU A 1 91 ? 6.266 8.221 -19.480 1.00 94.75 91 LEU A CA 1
ATOM 712 C C . LEU A 1 91 ? 5.527 9.504 -19.874 1.00 94.75 91 LEU A C 1
ATOM 714 O O . LEU A 1 91 ? 5.337 10.401 -19.063 1.00 94.75 91 LEU A O 1
ATOM 718 N N . LEU A 1 92 ? 5.113 9.589 -21.140 1.00 90.31 92 LEU A N 1
ATOM 719 C CA . LEU A 1 92 ? 4.514 10.805 -21.712 1.00 90.31 92 LEU A CA 1
ATOM 720 C C . LEU A 1 92 ? 3.134 11.151 -21.136 1.00 90.31 92 LEU A C 1
ATOM 722 O O . LEU A 1 92 ? 2.741 12.314 -21.124 1.00 90.31 92 LEU A O 1
ATOM 726 N N . SER A 1 93 ? 2.380 10.141 -20.704 1.00 89.12 93 SER A N 1
ATOM 727 C CA . SER A 1 93 ? 1.044 10.300 -20.132 1.00 89.12 93 SER A CA 1
ATOM 728 C C . SER A 1 93 ? 0.951 9.453 -18.863 1.00 89.12 93 SER A C 1
ATOM 730 O O . SER A 1 93 ? 0.474 8.311 -18.908 1.00 89.12 93 SER A O 1
ATOM 732 N N . PRO A 1 94 ? 1.498 9.954 -17.741 1.00 88.00 94 PRO A N 1
ATOM 733 C CA . PRO A 1 94 ? 1.390 9.266 -16.471 1.00 88.00 94 PRO A CA 1
ATOM 734 C C . PRO A 1 94 ? -0.084 9.233 -16.049 1.00 88.00 94 PRO A C 1
ATOM 736 O O . PRO A 1 94 ? -0.789 10.238 -16.176 1.00 88.00 94 PRO A O 1
ATOM 739 N N . PRO A 1 95 ? -0.588 8.083 -15.577 1.00 86.56 95 PRO A N 1
ATOM 740 C CA . PRO A 1 95 ? -1.912 8.036 -14.985 1.00 86.56 95 PRO A CA 1
ATOM 741 C C . PRO A 1 95 ? -1.933 8.948 -13.750 1.00 86.56 95 PRO A C 1
ATOM 743 O O . PRO A 1 95 ? -0.942 8.987 -13.009 1.00 86.56 95 PRO A O 1
ATOM 746 N N . PRO A 1 96 ? -3.040 9.674 -13.516 1.00 83.19 96 PRO A N 1
ATOM 747 C CA . PRO A 1 96 ? -3.151 10.516 -12.337 1.00 83.19 96 PRO A CA 1
ATOM 748 C C . PRO A 1 96 ? -2.988 9.658 -11.081 1.00 83.19 96 PRO A C 1
ATOM 750 O O . PRO A 1 96 ? -3.328 8.470 -11.079 1.00 83.19 96 PRO A O 1
ATOM 753 N N . LEU A 1 97 ? -2.463 10.260 -10.013 1.00 79.75 97 LEU A N 1
ATOM 754 C CA . LEU A 1 97 ? -2.546 9.643 -8.695 1.00 79.75 97 LEU A CA 1
ATOM 755 C C . LEU A 1 97 ? -4.029 9.354 -8.404 1.00 79.75 97 LEU A C 1
ATOM 757 O O . LEU A 1 97 ? -4.854 10.237 -8.650 1.00 79.75 97 LEU A O 1
ATOM 761 N N . PRO A 1 98 ? -4.392 8.152 -7.921 1.00 71.50 98 PRO A N 1
ATOM 762 C CA . PRO A 1 98 ? -5.760 7.884 -7.508 1.00 71.50 98 PRO A CA 1
ATOM 763 C C . PRO A 1 98 ? -6.215 8.934 -6.494 1.00 71.50 98 PRO A C 1
ATOM 765 O O . PRO A 1 98 ? -5.483 9.246 -5.555 1.00 71.50 98 PRO A O 1
ATOM 768 N N . ASP A 1 99 ? -7.410 9.488 -6.692 1.00 67.31 99 ASP A N 1
ATOM 769 C CA . ASP A 1 99 ? -7.961 10.485 -5.780 1.00 67.31 99 ASP A CA 1
ATOM 770 C C . ASP A 1 99 ? -8.182 9.858 -4.400 1.00 67.31 99 ASP A C 1
ATOM 772 O O . ASP A 1 99 ? -9.092 9.054 -4.184 1.00 67.31 99 ASP A O 1
ATOM 776 N N . PHE A 1 100 ? -7.348 10.252 -3.443 1.00 64.81 100 PHE A N 1
ATOM 777 C CA . PHE A 1 100 ? -7.553 9.979 -2.028 1.00 64.81 100 PHE A CA 1
ATOM 778 C C . PHE A 1 100 ? -8.384 11.113 -1.424 1.00 64.81 100 PHE A C 1
ATOM 780 O O . PHE A 1 100 ? -7.892 11.861 -0.579 1.00 64.81 100 PHE A O 1
ATOM 787 N N . PHE A 1 101 ? -9.631 11.293 -1.872 1.00 60.88 101 PHE A N 1
ATOM 788 C CA . PHE A 1 101 ? -10.537 12.188 -1.153 1.00 60.88 101 PHE A CA 1
ATOM 789 C C . PHE A 1 101 ? -10.700 11.657 0.271 1.00 60.88 101 PHE A C 1
ATOM 791 O O . PHE A 1 101 ? -11.089 10.505 0.465 1.00 60.88 101 PHE A O 1
ATOM 798 N N . ASP A 1 102 ? -10.358 12.480 1.265 1.00 69.94 102 ASP A N 1
ATOM 799 C CA . ASP A 1 102 ? -10.669 12.158 2.652 1.00 69.94 102 ASP A CA 1
ATOM 800 C C . ASP A 1 102 ? -12.167 12.372 2.858 1.00 69.94 102 ASP A C 1
ATOM 802 O O . ASP A 1 102 ? -12.642 13.478 3.104 1.00 69.94 102 ASP A O 1
ATOM 806 N N . ASP A 1 103 ? -12.910 11.291 2.689 1.00 79.31 103 ASP A N 1
ATOM 807 C CA . ASP A 1 103 ? -14.349 11.192 2.879 1.00 79.31 103 ASP A CA 1
ATOM 808 C C . ASP A 1 103 ? -14.711 10.775 4.313 1.00 79.31 103 ASP A C 1
ATOM 810 O O . ASP A 1 103 ? -15.809 10.277 4.562 1.00 79.31 103 ASP A O 1
ATOM 814 N N . SER A 1 104 ? -13.786 10.971 5.261 1.00 85.31 104 SER A N 1
ATOM 815 C CA . SER A 1 104 ? -14.020 10.679 6.673 1.00 85.31 104 SER A CA 1
ATOM 816 C C . SER A 1 104 ? -15.206 11.486 7.217 1.00 85.31 104 SER A C 1
ATOM 818 O O . SER A 1 104 ? -15.278 12.708 7.083 1.00 85.31 104 SER A O 1
ATOM 820 N N . GLU A 1 105 ? -16.114 10.796 7.897 1.00 90.06 105 GLU A N 1
ATOM 821 C CA . GLU A 1 105 ? -17.215 11.384 8.653 1.00 90.06 105 GLU A CA 1
ATOM 822 C C . GLU A 1 105 ? -16.738 11.894 10.023 1.00 90.06 105 GLU A C 1
ATOM 824 O O . GLU A 1 105 ? -15.709 11.469 10.560 1.00 90.06 105 GLU A O 1
ATOM 829 N N . ASP A 1 106 ? -17.536 12.762 10.652 1.00 91.62 106 ASP A N 1
ATOM 830 C CA . ASP A 1 106 ? -17.367 13.057 12.074 1.00 91.62 106 ASP A CA 1
ATOM 831 C C . ASP A 1 106 ? -17.809 11.850 12.917 1.00 91.62 106 ASP A C 1
ATOM 833 O O . ASP A 1 106 ? -18.995 11.542 13.054 1.00 91.62 106 ASP A O 1
ATOM 837 N N . THR A 1 107 ? -16.831 11.164 13.504 1.00 94.81 107 THR A N 1
ATOM 838 C CA . THR A 1 107 ? -17.039 9.970 14.331 1.00 94.81 107 THR A CA 1
ATOM 839 C C . THR A 1 107 ? -17.057 10.266 15.832 1.00 94.81 107 THR A C 1
ATOM 841 O O . THR A 1 107 ? -17.189 9.336 16.631 1.00 94.81 107 THR A O 1
ATOM 844 N N . SER A 1 108 ? -16.979 11.538 16.244 1.00 93.44 108 SER A N 1
ATOM 845 C CA . SER A 1 108 ? -16.769 11.939 17.645 1.00 93.44 108 SER A CA 1
ATOM 846 C C . SER A 1 108 ? -17.808 11.357 18.608 1.00 93.44 108 SER A C 1
ATOM 848 O O . SER A 1 108 ? -17.454 10.831 19.663 1.00 93.44 108 SER A O 1
ATOM 850 N N . ILE A 1 109 ? -19.093 11.386 18.231 1.00 93.12 109 ILE A N 1
ATOM 851 C CA . ILE A 1 109 ? -20.191 10.858 19.061 1.00 93.12 109 ILE A CA 1
ATOM 852 C C . ILE A 1 109 ? -20.094 9.335 19.194 1.00 93.12 109 ILE A C 1
ATOM 854 O O . ILE A 1 109 ? -20.232 8.794 20.291 1.00 93.12 109 ILE A O 1
ATOM 858 N N . ALA A 1 110 ? -19.838 8.638 18.085 1.00 92.81 110 ALA A N 1
ATOM 859 C CA . ALA A 1 110 ? -19.719 7.185 18.083 1.00 92.81 110 ALA A CA 1
ATOM 860 C C . ALA A 1 110 ? -18.508 6.731 18.911 1.00 92.81 110 ALA A C 1
ATOM 862 O O . ALA A 1 110 ? -18.630 5.815 19.723 1.00 92.81 110 ALA A O 1
ATOM 863 N N . LEU A 1 111 ? -17.372 7.421 18.781 1.00 95.12 111 LEU A N 1
ATOM 864 C CA . LEU A 1 111 ? -16.176 7.168 19.582 1.00 95.12 111 LEU A CA 1
ATOM 865 C C . LEU A 1 111 ? -16.421 7.416 21.070 1.00 95.12 111 LEU A C 1
ATOM 867 O O . LEU A 1 111 ? -16.011 6.598 21.886 1.00 95.12 111 LEU A O 1
ATOM 871 N N . ALA A 1 112 ? -17.123 8.490 21.439 1.00 93.19 112 ALA A N 1
ATOM 872 C CA . ALA A 1 112 ? -17.418 8.801 22.840 1.00 93.19 112 ALA A CA 1
ATOM 873 C C . ALA A 1 112 ? -18.204 7.691 23.564 1.00 93.19 112 ALA A C 1
ATOM 875 O O . ALA A 1 112 ? -18.134 7.599 24.787 1.00 93.19 112 ALA A O 1
ATOM 876 N N . SER A 1 113 ? -18.925 6.839 22.824 1.00 91.69 113 SER A N 1
ATOM 877 C CA . SER A 1 113 ? -19.633 5.681 23.386 1.00 91.69 113 SER A CA 1
ATOM 878 C C . SER A 1 113 ? -18.731 4.480 23.700 1.00 91.69 113 SER A C 1
ATOM 880 O O . SER A 1 113 ? -19.153 3.572 24.415 1.00 91.69 113 SER A O 1
ATOM 882 N N . LEU A 1 114 ? -17.502 4.456 23.174 1.00 94.75 114 LEU A N 1
ATOM 883 C CA . LEU A 1 114 ? -16.564 3.353 23.361 1.00 94.75 114 LEU A CA 1
ATOM 884 C C . LEU A 1 114 ? -15.768 3.526 24.663 1.00 94.75 114 LEU A C 1
ATOM 886 O O . LEU A 1 114 ? -15.380 4.649 25.005 1.00 94.75 114 LEU A O 1
ATOM 890 N N . PRO A 1 115 ? -15.443 2.428 25.368 1.00 94.94 115 PRO A N 1
ATOM 891 C CA . PRO A 1 115 ? -14.549 2.497 26.512 1.00 94.94 115 PRO A CA 1
ATOM 892 C C . PRO A 1 115 ? -13.151 2.931 26.075 1.00 94.94 115 PRO A C 1
ATOM 894 O O . PRO A 1 115 ? -12.664 2.562 25.003 1.00 94.94 115 PRO A O 1
ATOM 897 N N . GLU A 1 116 ? -12.492 3.704 26.928 1.00 95.94 116 GLU A N 1
ATOM 898 C CA . GLU A 1 116 ? -11.099 4.078 26.727 1.00 95.94 116 GLU A CA 1
ATOM 899 C C . GLU A 1 116 ? -10.168 2.941 27.157 1.00 95.94 116 GLU A C 1
ATOM 901 O O . GLU A 1 116 ? -10.336 2.359 28.229 1.00 95.94 116 GLU A O 1
ATOM 906 N N . ILE A 1 117 ? -9.193 2.621 26.309 1.00 94.00 117 ILE A N 1
ATOM 907 C CA . ILE A 1 117 ? -8.251 1.519 26.484 1.00 94.00 117 ILE A CA 1
ATOM 908 C C . ILE A 1 117 ? -6.833 2.077 26.566 1.00 94.00 117 ILE A C 1
ATOM 910 O O . ILE A 1 117 ? -6.391 2.838 25.702 1.00 94.00 117 ILE A O 1
ATOM 914 N N . GLU A 1 118 ? -6.091 1.637 27.578 1.00 91.62 118 GLU A N 1
ATOM 915 C CA . GLU A 1 118 ? -4.660 1.897 27.684 1.00 91.62 118 GLU A CA 1
ATOM 916 C C . GLU A 1 118 ? -3.903 1.128 26.587 1.00 91.62 118 GLU A C 1
ATOM 918 O O . GLU A 1 118 ? -3.994 -0.100 26.461 1.00 91.62 118 GLU A O 1
ATOM 923 N N . VAL A 1 119 ? -3.174 1.854 25.736 1.00 90.38 119 VAL A N 1
ATOM 924 C CA . VAL A 1 119 ? -2.590 1.285 24.518 1.00 90.38 119 VAL A CA 1
ATOM 925 C C . VAL A 1 119 ? -1.189 0.722 24.766 1.00 90.38 119 VAL A C 1
ATOM 927 O O . VAL A 1 119 ? -0.225 1.462 24.930 1.00 90.38 119 VAL A O 1
ATOM 930 N N . ASP A 1 120 ? -1.035 -0.599 24.655 1.00 88.94 120 ASP A N 1
ATOM 931 C CA . ASP A 1 120 ? 0.267 -1.252 24.485 1.00 88.94 120 ASP A CA 1
ATOM 932 C C . ASP A 1 120 ? 0.629 -1.342 22.991 1.00 88.94 120 ASP A C 1
ATOM 934 O O . ASP A 1 120 ? 0.314 -2.317 22.296 1.00 88.94 120 ASP A O 1
ATOM 938 N N . HIS A 1 121 ? 1.312 -0.307 22.496 1.00 76.88 121 HIS A N 1
ATOM 939 C CA . HIS A 1 121 ? 1.759 -0.206 21.101 1.00 76.88 121 HIS A CA 1
ATOM 940 C C . HIS A 1 121 ? 2.770 -1.294 20.698 1.00 76.88 121 HIS A C 1
ATOM 942 O O . HIS A 1 121 ? 2.874 -1.675 19.523 1.00 76.88 121 HIS A O 1
ATOM 948 N N . HIS A 1 122 ? 3.551 -1.792 21.656 1.00 72.12 122 HIS A N 1
ATOM 949 C CA . HIS A 1 122 ? 4.685 -2.657 21.360 1.00 72.12 122 HIS A CA 1
ATOM 950 C C . HIS A 1 122 ? 4.226 -4.087 21.083 1.00 72.12 122 HIS A C 1
ATOM 952 O O . HIS A 1 122 ? 4.591 -4.669 20.050 1.00 72.12 122 HIS A O 1
ATOM 958 N N . ALA A 1 123 ? 3.385 -4.643 21.955 1.00 74.25 123 ALA A N 1
ATOM 959 C CA . ALA A 1 123 ? 3.133 -6.079 21.961 1.00 74.25 123 ALA A CA 1
ATOM 960 C C . ALA A 1 123 ? 1.699 -6.478 21.604 1.00 74.25 123 ALA A C 1
ATOM 962 O O . ALA A 1 123 ? 1.522 -7.546 21.006 1.00 74.25 123 ALA A O 1
ATOM 963 N N . LYS A 1 124 ? 0.696 -5.662 21.949 1.00 82.38 124 LYS A N 1
ATOM 964 C CA . LYS A 1 124 ? -0.695 -6.143 22.010 1.00 82.38 124 LYS A CA 1
ATOM 965 C C . LYS A 1 124 ? -1.677 -5.405 21.128 1.00 82.38 124 LYS A C 1
ATOM 967 O O . LYS A 1 124 ? -2.598 -6.054 20.645 1.00 82.38 124 LYS A O 1
ATOM 972 N N . HIS A 1 125 ? -1.504 -4.106 20.902 1.00 90.44 125 HIS A N 1
ATOM 973 C CA . HIS A 1 125 ? -2.538 -3.307 20.253 1.00 90.44 125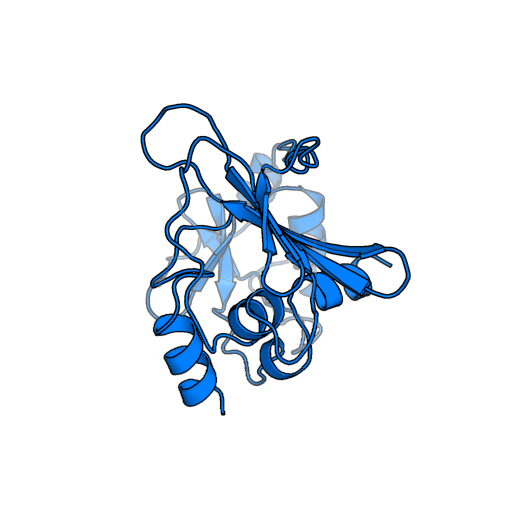 HIS A CA 1
ATOM 974 C C . HIS A 1 125 ? -2.118 -2.782 18.881 1.00 90.44 125 HIS A C 1
ATOM 976 O O . HIS A 1 125 ? -0.949 -2.497 18.607 1.00 90.44 125 HIS A O 1
ATOM 982 N N . PHE A 1 126 ? -3.112 -2.696 18.005 1.00 89.62 126 PHE A N 1
ATOM 983 C CA . PHE A 1 126 ? -3.057 -2.000 16.731 1.00 89.62 126 PHE A CA 1
ATOM 984 C C . PHE A 1 126 ? -4.068 -0.855 16.778 1.00 89.62 126 PHE A C 1
ATOM 986 O O . PHE A 1 126 ? -5.214 -1.064 17.174 1.00 89.62 126 PHE A O 1
ATOM 993 N N . LEU A 1 127 ? -3.633 0.343 16.394 1.00 92.06 127 LEU A N 1
ATOM 994 C CA . LEU A 1 127 ? -4.481 1.528 16.348 1.00 92.06 127 LEU A CA 1
ATOM 995 C C . LEU A 1 127 ? -4.905 1.826 14.919 1.00 92.06 127 LEU A C 1
ATOM 997 O O . LEU A 1 127 ? -4.112 1.696 13.984 1.00 92.06 127 LEU A O 1
ATOM 1001 N N . LYS A 1 128 ? -6.150 2.267 14.766 1.00 92.25 128 LYS A N 1
ATOM 1002 C CA . LYS A 1 128 ? -6.692 2.736 13.493 1.00 92.25 128 LYS A CA 1
ATOM 1003 C C . LYS A 1 128 ? -7.536 3.982 13.726 1.00 92.25 128 LYS A C 1
ATOM 1005 O O . LYS A 1 128 ? -8.397 3.991 14.600 1.00 92.25 128 LYS A O 1
ATOM 1010 N N . LYS A 1 129 ? -7.352 5.013 12.905 1.00 92.75 129 LYS A N 1
ATOM 1011 C CA . LYS A 1 129 ? -8.263 6.162 12.885 1.00 92.75 129 LYS A CA 1
ATOM 1012 C C . LYS A 1 129 ? -9.641 5.713 12.381 1.00 92.75 129 LYS A C 1
ATOM 1014 O O . LYS A 1 129 ? -9.716 5.076 11.329 1.00 92.75 129 LYS A O 1
ATOM 1019 N N . ALA A 1 130 ? -10.703 6.029 13.121 1.00 91.44 130 ALA A N 1
ATOM 1020 C CA . ALA A 1 130 ? -12.068 5.803 12.656 1.00 91.44 130 ALA A CA 1
ATOM 1021 C C . ALA A 1 130 ? -12.367 6.737 11.480 1.00 91.44 130 ALA A C 1
ATOM 1023 O O . ALA A 1 130 ? -12.093 7.936 11.573 1.00 91.44 130 ALA A O 1
ATOM 1024 N N . LYS A 1 131 ? -12.913 6.187 10.391 1.00 91.00 131 LYS A N 1
ATOM 1025 C CA . LYS A 1 131 ? -13.296 6.989 9.219 1.00 91.00 131 LYS A CA 1
ATOM 1026 C C . LYS A 1 131 ? -14.798 7.202 9.099 1.00 91.00 131 LYS A C 1
ATOM 1028 O O . LYS A 1 131 ? -15.207 8.284 8.713 1.00 91.00 131 LYS A O 1
ATOM 1033 N N . TYR A 1 132 ? -15.612 6.210 9.453 1.00 93.31 132 TYR A N 1
ATOM 1034 C CA . TYR A 1 132 ? -17.068 6.297 9.308 1.00 93.31 132 TYR A CA 1
ATOM 1035 C C . TYR A 1 132 ? -17.777 5.850 10.580 1.00 93.31 132 TYR A C 1
ATOM 1037 O O . TYR A 1 132 ? -17.312 4.952 11.287 1.00 93.31 132 TYR A O 1
ATOM 1045 N N . VAL A 1 133 ? -18.948 6.421 10.854 1.00 93.88 133 VAL A N 1
ATOM 1046 C CA . VAL A 1 133 ? -19.795 5.992 11.978 1.00 93.88 133 VAL A CA 1
ATOM 1047 C C . VAL A 1 133 ? -20.264 4.550 11.770 1.00 93.88 133 VAL A C 1
ATOM 1049 O O . VAL A 1 133 ? -20.282 3.749 12.710 1.00 93.88 133 VAL A O 1
ATOM 1052 N N . SER A 1 134 ? -20.577 4.195 10.521 1.00 92.75 134 SER A N 1
ATOM 1053 C CA . SER A 1 134 ? -20.990 2.844 10.130 1.00 92.75 134 SER A CA 1
ATOM 1054 C C . SER A 1 134 ? -19.913 1.791 10.406 1.00 92.75 134 SER A C 1
ATOM 1056 O O . SER A 1 134 ? -20.241 0.669 10.784 1.00 92.75 134 SER A O 1
ATOM 1058 N N . GLU A 1 135 ? -18.627 2.144 10.300 1.00 92.06 135 GLU A N 1
ATOM 1059 C CA . GLU A 1 135 ? -17.514 1.258 10.657 1.00 92.06 135 GLU A CA 1
ATOM 1060 C C . GLU A 1 135 ? -17.608 0.835 12.128 1.00 92.06 135 GLU A C 1
ATOM 1062 O O . GLU A 1 135 ? -17.587 -0.360 12.434 1.00 92.06 135 GLU A O 1
ATOM 1067 N N . ILE A 1 136 ? -17.766 1.805 13.033 1.00 93.25 136 ILE A N 1
ATOM 1068 C CA . ILE A 1 136 ? -17.859 1.563 14.479 1.00 93.25 136 ILE A CA 1
ATOM 1069 C C . ILE A 1 136 ? -19.099 0.716 14.788 1.00 93.25 136 ILE A C 1
ATOM 1071 O O . ILE A 1 136 ? -19.009 -0.287 15.495 1.00 93.25 136 ILE A O 1
ATOM 1075 N N . GLN A 1 137 ? -20.247 1.070 14.209 1.00 93.06 137 GLN A N 1
ATOM 1076 C CA . GLN A 1 137 ? -21.503 0.342 14.410 1.00 93.06 137 GLN A CA 1
ATOM 1077 C C . GLN A 1 137 ? -21.423 -1.110 13.919 1.00 93.06 137 GLN A C 1
ATOM 1079 O O . GLN A 1 137 ? -21.874 -2.021 14.614 1.00 93.06 137 GLN A O 1
ATOM 1084 N N . ASN A 1 138 ? -20.807 -1.347 12.758 1.00 91.38 138 ASN A N 1
ATOM 1085 C CA . ASN A 1 138 ? -20.638 -2.688 12.203 1.00 91.38 138 ASN A CA 1
ATOM 1086 C C . ASN A 1 138 ? -19.699 -3.547 13.061 1.00 91.38 138 ASN A C 1
ATOM 1088 O O . ASN A 1 138 ? -19.994 -4.718 13.310 1.00 91.38 138 ASN A O 1
ATOM 1092 N N . LEU A 1 139 ? -18.600 -2.971 13.559 1.00 91.25 139 LEU A N 1
ATOM 1093 C CA . LEU A 1 139 ? -17.689 -3.660 14.479 1.00 91.25 139 LEU A CA 1
ATOM 1094 C C . LEU A 1 139 ? -18.402 -4.062 15.776 1.00 91.25 139 LEU A C 1
ATOM 1096 O O . LEU A 1 139 ? -18.311 -5.218 16.191 1.00 91.25 139 LEU A O 1
ATOM 1100 N N . LEU A 1 140 ? -19.183 -3.153 16.367 1.00 91.31 140 LEU A N 1
ATOM 1101 C CA . LEU A 1 140 ? -20.002 -3.453 17.545 1.00 91.31 140 LEU A CA 1
ATOM 1102 C C . LEU A 1 140 ? -21.036 -4.547 17.248 1.00 91.31 140 LEU A C 1
ATOM 1104 O O . LEU A 1 140 ? -21.171 -5.499 18.017 1.00 91.31 140 LEU A O 1
ATOM 1108 N N . ALA A 1 141 ? -21.726 -4.485 16.107 1.00 89.38 141 ALA A N 1
ATOM 1109 C CA . ALA A 1 141 ? -22.710 -5.494 15.710 1.00 89.38 141 ALA A CA 1
ATOM 1110 C C . ALA A 1 141 ? -22.094 -6.901 15.557 1.00 89.38 141 ALA A C 1
ATOM 1112 O O . ALA A 1 141 ? -22.724 -7.903 15.932 1.00 89.38 141 ALA A O 1
ATOM 1113 N N . CYS A 1 142 ? -20.849 -6.983 15.077 1.00 87.25 142 CYS A N 1
ATOM 1114 C CA . CYS A 1 142 ? -20.054 -8.215 15.010 1.00 87.25 142 CYS A CA 1
ATOM 1115 C C . CYS A 1 142 ? -19.644 -8.763 16.391 1.00 87.25 142 CYS A C 1
ATOM 1117 O O . CYS A 1 142 ? -19.242 -9.923 16.489 1.00 87.25 142 CYS A O 1
ATOM 1119 N N . GLN A 1 143 ? -19.794 -7.972 17.455 1.00 89.12 143 GLN A N 1
ATOM 1120 C CA . GLN A 1 143 ? -19.423 -8.305 18.837 1.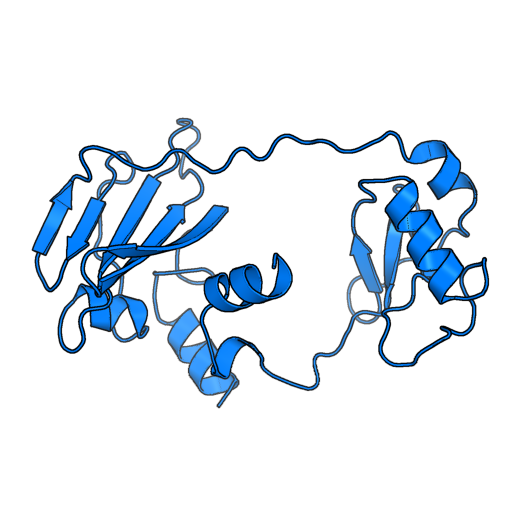00 89.12 143 GLN A CA 1
ATOM 1121 C C . GLN A 1 143 ? -20.615 -8.328 19.799 1.00 89.12 143 GLN A C 1
ATOM 1123 O O . GLN A 1 143 ? -20.444 -8.285 21.007 1.00 89.12 143 GLN A O 1
ATOM 1128 N N . GLY A 1 144 ? -21.843 -8.386 19.281 1.00 83.12 144 GLY A N 1
ATOM 1129 C CA . GLY A 1 144 ? -23.035 -8.432 20.137 1.00 83.12 144 GLY A CA 1
ATOM 1130 C C . GLY A 1 144 ? -23.540 -7.067 20.611 1.00 83.12 144 GLY A C 1
ATOM 1131 O O . GLY A 1 144 ? -24.481 -7.025 21.391 1.00 83.12 144 GLY A O 1
ATOM 1132 N N . GLY A 1 145 ? -22.998 -5.969 20.078 1.00 84.56 145 GLY A N 1
ATOM 1133 C CA . GLY A 1 145 ? -23.508 -4.606 20.265 1.00 84.56 145 GLY A CA 1
ATOM 1134 C C . GLY A 1 145 ? -22.663 -3.720 21.180 1.00 84.56 145 GLY A C 1
ATOM 1135 O O . GLY A 1 145 ? -22.919 -2.522 21.248 1.00 84.56 145 GLY A O 1
ATOM 1136 N N . SER A 1 146 ? -21.642 -4.270 21.833 1.00 84.00 146 SER A N 1
ATOM 1137 C CA . SER A 1 146 ? -20.727 -3.539 22.714 1.00 84.00 146 SER A CA 1
ATOM 1138 C C . SER A 1 146 ? -19.274 -3.971 22.495 1.00 84.00 146 SER A C 1
ATOM 1140 O O . SER A 1 146 ? -18.967 -4.928 21.777 1.00 84.00 146 SER A O 1
ATOM 1142 N N . CYS A 1 147 ? -18.350 -3.220 23.084 1.00 84.69 147 CYS A N 1
ATOM 1143 C CA . CYS A 1 147 ? -16.951 -3.601 23.187 1.00 84.69 147 CYS A CA 1
ATOM 1144 C C . CYS A 1 147 ? -16.387 -3.177 24.555 1.00 84.69 147 CYS A C 1
ATOM 1146 O O . CYS A 1 147 ? -16.803 -2.130 25.053 1.00 84.69 147 CYS A O 1
ATOM 1148 N N . PRO A 1 148 ? -15.441 -3.937 25.137 1.00 78.19 148 PRO A N 1
ATOM 1149 C CA . PRO A 1 148 ? -15.010 -5.255 24.676 1.00 78.19 148 PRO A CA 1
ATOM 1150 C C . PRO A 1 148 ? -16.081 -6.314 24.986 1.00 78.19 148 PRO A C 1
ATOM 1152 O O . PRO A 1 148 ? -16.553 -6.422 26.109 1.00 78.19 148 PRO A O 1
ATOM 1155 N N . GLU A 1 149 ? -16.451 -7.107 23.983 1.00 78.94 149 GLU A N 1
ATOM 1156 C CA . GLU A 1 149 ? -17.342 -8.265 24.128 1.00 78.94 149 GLU A CA 1
ATOM 1157 C C . GLU A 1 149 ? -16.812 -9.445 23.325 1.00 78.94 149 GLU A C 1
ATOM 1159 O O . GLU A 1 149 ? -15.923 -9.283 22.483 1.00 78.94 149 GLU A O 1
ATOM 1164 N N . THR A 1 150 ? -17.365 -10.634 23.567 1.00 76.50 150 THR A N 1
ATOM 1165 C CA . THR A 1 150 ? -16.974 -11.834 22.816 1.00 76.50 150 THR A CA 1
ATOM 1166 C C . THR A 1 150 ? -17.363 -11.677 21.339 1.00 76.50 150 THR A C 1
ATOM 1168 O O . THR A 1 150 ? -18.549 -11.524 21.033 1.00 76.50 150 THR A O 1
ATOM 1171 N N . PRO A 1 151 ? -16.406 -11.726 20.393 1.00 78.88 151 PRO A N 1
ATOM 1172 C CA . PRO A 1 151 ? -16.730 -11.626 18.979 1.00 78.88 151 PRO A CA 1
ATOM 1173 C C . PRO A 1 151 ? -17.629 -12.791 18.559 1.00 78.88 151 PRO A C 1
ATOM 1175 O O . PRO A 1 151 ? -17.419 -13.937 18.959 1.00 78.88 151 PRO A O 1
ATOM 1178 N N . LYS A 1 152 ? -18.613 -12.522 17.692 1.00 81.88 152 LYS A N 1
ATOM 1179 C CA . LYS A 1 152 ? -19.511 -13.565 17.159 1.00 81.88 152 LYS A CA 1
ATOM 1180 C C . LYS A 1 152 ? -18.771 -14.620 16.328 1.00 81.88 152 LYS A C 1
ATOM 1182 O O . LYS A 1 152 ? -19.313 -15.690 16.068 1.00 81.88 152 LYS A O 1
ATOM 1187 N N . SER A 1 153 ? -17.551 -14.317 15.884 1.00 81.00 153 SER A N 1
ATOM 1188 C CA . SER A 1 153 ? -16.684 -15.215 15.130 1.00 81.00 153 SER A CA 1
ATOM 1189 C C . SER A 1 153 ? -15.222 -14.982 15.493 1.00 81.00 153 SER A C 1
ATOM 1191 O O . SER A 1 153 ? -14.752 -13.848 15.480 1.00 81.00 153 SER A O 1
ATOM 1193 N N . ASN A 1 154 ? -14.472 -16.067 15.692 1.00 76.25 154 ASN A N 1
ATOM 1194 C CA . ASN A 1 154 ? -13.019 -16.037 15.915 1.00 76.25 154 ASN A CA 1
ATOM 1195 C C . ASN A 1 154 ? -12.214 -15.572 14.682 1.00 76.25 154 ASN A C 1
ATOM 1197 O O . ASN A 1 154 ? -10.988 -15.495 14.735 1.00 76.25 154 ASN A O 1
ATOM 1201 N N . HIS A 1 155 ? -12.886 -15.324 13.555 1.00 75.62 155 HIS A N 1
ATOM 1202 C CA . HIS A 1 155 ? -12.274 -14.854 12.312 1.00 75.62 155 HIS A CA 1
ATOM 1203 C C . HIS A 1 155 ? -12.424 -13.345 12.091 1.00 75.62 155 HIS A C 1
ATOM 1205 O O . HIS A 1 155 ? -11.863 -12.823 11.130 1.00 75.62 155 HIS A O 1
ATOM 1211 N N . VAL A 1 156 ? -13.166 -12.648 12.954 1.00 76.06 156 VAL A N 1
ATOM 1212 C CA . VAL A 1 156 ? -13.334 -11.193 12.896 1.00 76.06 156 VAL A CA 1
ATOM 1213 C C . VAL A 1 156 ? -12.425 -10.560 13.941 1.00 76.06 156 VAL A C 1
ATOM 1215 O O . VAL A 1 156 ? -12.367 -11.019 15.079 1.00 76.06 156 VAL A O 1
ATOM 1218 N N . ILE A 1 157 ? -11.688 -9.523 13.544 1.00 80.88 157 ILE A N 1
ATOM 1219 C CA . ILE A 1 157 ? -10.827 -8.782 14.467 1.00 80.88 157 ILE A CA 1
ATOM 1220 C C . ILE A 1 157 ? -11.675 -8.070 15.523 1.00 80.88 157 ILE A C 1
ATOM 1222 O O . ILE A 1 157 ? -12.699 -7.469 15.201 1.00 80.88 157 ILE A O 1
ATOM 1226 N N . GLN A 1 158 ? -11.236 -8.139 16.777 1.00 87.06 158 GLN A N 1
ATOM 1227 C CA . GLN A 1 158 ? -11.968 -7.562 17.892 1.00 87.06 158 GLN A CA 1
ATOM 1228 C C . GLN A 1 158 ? -11.593 -6.087 18.092 1.00 87.06 158 GLN A C 1
ATOM 1230 O O . GLN A 1 158 ? -10.425 -5.761 18.319 1.00 87.06 158 GLN A O 1
ATOM 1235 N N . LEU A 1 159 ? -12.592 -5.209 18.030 1.00 92.81 159 LEU A N 1
ATOM 1236 C CA . LEU A 1 159 ? -12.560 -3.857 18.570 1.00 92.81 159 LEU A CA 1
ATOM 1237 C C . LEU A 1 159 ? -12.606 -3.933 20.101 1.00 92.81 159 LEU A C 1
ATOM 1239 O O . LEU A 1 159 ? -13.556 -4.469 20.678 1.00 92.81 159 LEU A O 1
ATOM 1243 N N . LEU A 1 160 ? -11.586 -3.380 20.748 1.00 93.69 160 LEU A N 1
ATOM 1244 C CA . LEU A 1 160 ? -11.442 -3.350 22.204 1.00 93.69 160 LEU A CA 1
ATOM 1245 C C . LEU A 1 160 ? -12.018 -2.063 22.810 1.00 93.69 160 LEU A C 1
ATOM 1247 O O . LEU A 1 160 ? -12.519 -2.090 23.929 1.00 93.69 160 LEU A O 1
ATOM 1251 N N . GLY A 1 161 ? -11.966 -0.955 22.069 1.00 94.81 161 GLY A N 1
ATOM 1252 C CA . GLY A 1 161 ? -12.439 0.361 22.497 1.00 94.81 161 GLY A CA 1
ATOM 1253 C C . GLY A 1 161 ? -11.739 1.483 21.731 1.00 94.81 161 GLY A C 1
ATOM 1254 O O . GLY A 1 161 ? -11.359 1.290 20.572 1.00 94.81 161 GLY A O 1
ATOM 1255 N N . LYS A 1 162 ? -11.542 2.635 22.380 1.00 96.31 162 LYS A N 1
ATOM 1256 C CA . LYS A 1 162 ? -10.804 3.786 21.832 1.00 96.31 162 LYS A CA 1
ATOM 1257 C C . LYS A 1 162 ? -9.525 4.103 22.612 1.00 96.31 162 LYS A C 1
ATOM 1259 O O . LYS A 1 162 ? -9.454 3.851 23.811 1.00 96.31 162 LYS A O 1
ATOM 1264 N N . SER A 1 163 ? -8.534 4.699 21.957 1.00 95.38 163 SER A N 1
ATOM 1265 C CA . SER A 1 163 ? -7.360 5.286 22.609 1.00 95.38 163 SER A CA 1
ATOM 1266 C C . SER A 1 163 ? -7.729 6.629 23.265 1.00 95.38 163 SER A C 1
ATOM 1268 O O . SER A 1 163 ? -8.769 7.214 22.928 1.00 95.38 163 SER A O 1
ATOM 1270 N N . PRO A 1 164 ? -6.873 7.183 24.144 1.00 92.94 164 PRO A N 1
ATOM 1271 C CA . PRO A 1 164 ? -7.034 8.552 24.644 1.00 92.94 164 PRO A CA 1
ATOM 1272 C C . PRO A 1 164 ? -7.089 9.610 23.529 1.00 92.94 164 PRO A C 1
ATOM 1274 O O . PRO A 1 164 ? -7.711 10.655 23.692 1.00 92.94 164 PRO A O 1
ATOM 1277 N N . ASN A 1 165 ? -6.496 9.316 22.366 1.00 92.50 165 ASN A N 1
ATOM 1278 C CA . ASN A 1 165 ? -6.497 10.194 21.194 1.00 92.50 165 ASN A CA 1
ATOM 1279 C C . ASN A 1 165 ? -7.694 9.953 20.252 1.00 92.50 165 ASN A C 1
ATOM 1281 O O . ASN A 1 165 ? -7.768 10.569 19.192 1.00 92.50 165 ASN A O 1
ATOM 1285 N N . GLY A 1 166 ? -8.624 9.057 20.605 1.00 92.00 166 GLY A N 1
ATOM 1286 C CA . GLY A 1 166 ? -9.816 8.769 19.800 1.00 92.00 166 GLY A CA 1
ATOM 1287 C C . 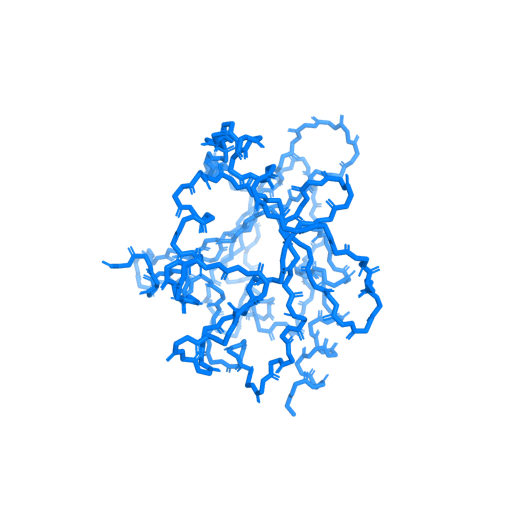GLY A 1 166 ? -9.596 7.790 18.642 1.00 92.00 166 GLY A C 1
ATOM 1288 O O . GLY A 1 166 ? -10.412 7.732 17.727 1.00 92.00 166 GLY A O 1
ATOM 1289 N N . GLU A 1 167 ? -8.521 7.003 18.653 1.00 95.50 167 GLU A N 1
ATOM 1290 C CA . GLU A 1 167 ? -8.300 5.951 17.652 1.00 95.50 167 GLU A CA 1
ATOM 1291 C C . GLU A 1 167 ? -8.967 4.647 18.088 1.00 95.50 167 GLU A C 1
ATOM 1293 O O . GLU A 1 167 ? -8.979 4.317 19.269 1.00 95.50 167 GLU A O 1
ATOM 1298 N N . LEU A 1 168 ? -9.472 3.859 17.145 1.00 95.69 168 LEU A N 1
ATOM 1299 C CA . LEU A 1 168 ? -9.980 2.520 17.419 1.00 95.69 168 LEU A CA 1
ATOM 1300 C C . LEU A 1 168 ? -8.828 1.597 17.821 1.00 95.69 168 LEU A C 1
ATOM 1302 O O . LEU A 1 168 ? -7.802 1.529 17.135 1.00 95.69 168 LEU A O 1
ATOM 1306 N N . VAL A 1 169 ? -9.018 0.869 18.919 1.00 94.81 169 VAL A N 1
ATOM 1307 C CA . VAL A 1 169 ? -8.028 -0.060 19.470 1.00 94.81 169 VAL A CA 1
ATOM 1308 C C . VAL A 1 169 ? -8.436 -1.482 19.130 1.00 94.81 169 VAL A C 1
ATOM 1310 O O . VAL A 1 169 ? 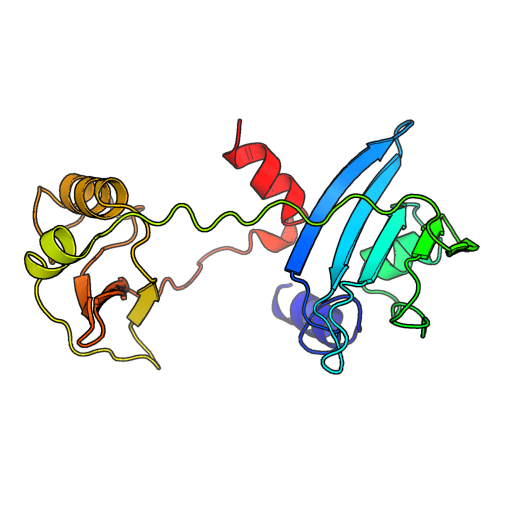-9.514 -1.936 19.509 1.00 94.81 169 VAL A O 1
ATOM 1313 N N . PHE A 1 170 ? -7.549 -2.200 18.453 1.00 92.25 170 PHE A N 1
ATOM 1314 C CA . PHE A 1 170 ? -7.725 -3.606 18.109 1.00 92.25 170 PHE A CA 1
ATOM 1315 C C . PHE A 1 170 ? -6.635 -4.460 18.740 1.00 92.25 170 PHE A C 1
ATOM 1317 O O . PHE A 1 170 ? -5.524 -3.985 19.001 1.00 92.25 170 PHE A O 1
ATOM 1324 N N . GLU A 1 171 ? -6.911 -5.753 18.901 1.00 88.19 171 GLU A N 1
ATOM 1325 C CA . GLU A 1 171 ? -5.843 -6.720 19.136 1.00 88.19 171 GLU A CA 1
ATOM 1326 C C . GLU A 1 171 ? -4.914 -6.780 17.911 1.00 88.19 171 GLU A C 1
ATOM 1328 O O . GLU A 1 171 ? -5.342 -6.853 16.754 1.00 88.19 171 GLU A O 1
ATOM 1333 N N . LYS A 1 172 ? -3.606 -6.757 18.157 1.00 84.25 172 LYS A N 1
ATOM 1334 C CA . LYS A 1 172 ? -2.581 -6.855 17.123 1.00 84.25 172 LYS A CA 1
ATOM 1335 C C . LYS A 1 172 ? -2.609 -8.255 16.519 1.00 84.25 172 LYS A C 1
ATOM 1337 O O . LYS A 1 172 ? -2.085 -9.213 17.089 1.00 84.25 172 LYS A O 1
ATOM 1342 N N . PHE A 1 173 ? -3.191 -8.366 15.328 1.00 70.69 173 PHE A N 1
ATOM 1343 C CA . PHE A 1 173 ? -3.276 -9.636 14.620 1.00 70.69 173 PHE A CA 1
ATOM 1344 C C . PHE A 1 173 ? -1.878 -10.206 14.348 1.00 70.69 173 PHE A C 1
ATOM 1346 O O . PHE A 1 173 ? -1.019 -9.551 13.752 1.00 70.69 173 PHE A O 1
ATOM 1353 N N . ARG A 1 174 ? -1.648 -11.458 14.757 1.00 66.19 174 ARG A N 1
ATOM 1354 C CA . ARG A 1 174 ? -0.458 -12.228 14.374 1.00 66.19 174 ARG A CA 1
ATOM 1355 C C . ARG A 1 174 ? -0.804 -13.058 13.138 1.00 66.19 174 ARG A C 1
ATOM 1357 O O . ARG A 1 174 ? -1.421 -14.114 13.289 1.00 66.19 174 ARG A O 1
ATOM 1364 N N . PRO A 1 175 ? -0.442 -12.617 11.920 1.00 57.44 175 PRO A N 1
ATOM 1365 C CA . PRO A 1 175 ? -0.814 -13.334 10.710 1.00 57.44 175 PRO A CA 1
ATOM 1366 C C . PRO A 1 175 ? -0.264 -14.759 10.736 1.00 57.44 175 PRO A C 1
ATOM 1368 O O . PRO A 1 175 ? 0.949 -14.967 10.791 1.00 57.44 175 PRO A O 1
ATOM 1371 N N . ARG A 1 176 ? -1.176 -15.737 10.686 1.00 55.28 176 ARG A N 1
ATOM 1372 C CA . ARG A 1 176 ? -0.844 -17.168 10.596 1.00 55.28 176 ARG A CA 1
ATOM 1373 C C . ARG A 1 176 ? -0.384 -17.576 9.188 1.00 55.28 176 ARG A C 1
ATOM 1375 O O . ARG A 1 176 ? 0.297 -18.586 9.057 1.00 55.28 176 ARG A O 1
ATOM 1382 N N . TYR A 1 177 ? -0.695 -16.783 8.155 1.00 55.12 177 TYR A N 1
ATOM 1383 C CA . TYR A 1 177 ? -0.422 -17.105 6.747 1.00 55.12 177 TYR A CA 1
ATOM 1384 C C . TYR A 1 177 ? 0.114 -15.903 5.956 1.00 55.12 177 TYR A C 1
ATOM 1386 O O . TYR A 1 177 ? -0.152 -14.749 6.288 1.00 55.12 177 TYR A O 1
ATOM 1394 N N . VAL A 1 178 ? 0.887 -16.187 4.903 1.00 54.47 178 VAL A N 1
ATOM 1395 C CA . VAL A 1 178 ? 1.510 -15.190 4.018 1.00 54.47 178 VAL A CA 1
ATOM 1396 C C . VAL A 1 178 ? 0.677 -15.077 2.741 1.00 54.47 178 VAL A C 1
ATOM 1398 O O . VAL A 1 178 ? 0.857 -15.873 1.827 1.00 54.47 178 VAL A O 1
ATOM 1401 N N . LEU A 1 179 ? -0.213 -14.084 2.658 1.00 51.03 179 LEU A N 1
ATOM 1402 C CA . LEU A 1 179 ? -0.899 -13.756 1.397 1.00 51.03 179 LEU A CA 1
ATOM 1403 C C . LEU A 1 179 ? 0.111 -13.298 0.329 1.00 51.03 179 LEU A C 1
ATOM 1405 O O . LEU A 1 179 ? 0.040 -13.711 -0.815 1.00 51.03 179 LEU A O 1
ATOM 1409 N N . ALA A 1 180 ? 1.162 -12.571 0.717 1.00 50.47 180 ALA A N 1
ATOM 1410 C CA . ALA A 1 180 ? 2.182 -12.058 -0.207 1.00 50.47 180 ALA A CA 1
ATOM 1411 C C . ALA A 1 180 ? 2.984 -13.126 -0.992 1.00 50.47 180 ALA A C 1
ATOM 1413 O O . ALA A 1 180 ? 3.831 -12.767 -1.803 1.00 50.47 180 ALA A O 1
ATOM 1414 N N . ALA A 1 181 ? 2.775 -14.423 -0.740 1.00 50.72 181 ALA A N 1
ATOM 1415 C CA . ALA A 1 181 ? 3.477 -15.500 -1.433 1.00 50.72 181 ALA A CA 1
ATOM 1416 C C . ALA A 1 181 ? 2.777 -15.969 -2.720 1.00 50.72 181 ALA A C 1
ATOM 1418 O O . ALA A 1 181 ? 3.392 -16.720 -3.473 1.00 50.72 181 ALA A O 1
ATOM 1419 N N . VAL A 1 182 ? 1.518 -15.578 -2.960 1.00 58.34 182 VAL A N 1
ATOM 1420 C CA . VAL A 1 182 ? 0.724 -16.135 -4.071 1.00 58.34 182 VAL A CA 1
ATOM 1421 C C . VAL A 1 182 ? 0.485 -15.102 -5.173 1.00 58.34 182 VAL A C 1
ATOM 1423 O O . VAL A 1 182 ? 0.682 -15.419 -6.341 1.00 58.34 182 VAL A O 1
ATOM 1426 N N . HIS A 1 183 ? 0.135 -13.859 -4.823 1.00 57.88 183 HIS A N 1
ATOM 1427 C CA . HIS A 1 183 ? -0.140 -12.798 -5.799 1.00 57.88 183 HIS A CA 1
ATOM 1428 C C . HIS A 1 183 ? 0.321 -11.405 -5.318 1.00 57.88 183 HIS A C 1
ATOM 1430 O O . HIS A 1 183 ? 0.498 -11.199 -4.115 1.00 57.88 183 HIS A O 1
ATOM 1436 N N . PRO A 1 184 ? 0.540 -10.432 -6.227 1.00 60.47 184 PRO A N 1
ATOM 1437 C CA . PRO A 1 184 ? 0.796 -9.038 -5.851 1.00 60.47 184 PRO A CA 1
ATOM 1438 C C . PRO A 1 184 ? -0.417 -8.410 -5.141 1.00 60.47 184 PRO A C 1
ATOM 1440 O O . PRO A 1 184 ? -1.554 -8.837 -5.339 1.00 60.47 184 PRO A O 1
ATOM 1443 N N . LEU A 1 185 ? -0.189 -7.369 -4.329 1.00 61.31 185 LEU A N 1
ATOM 1444 C CA . LEU A 1 185 ? -1.238 -6.689 -3.547 1.00 61.31 185 LEU A CA 1
ATOM 1445 C C . LEU A 1 185 ? -2.409 -6.196 -4.415 1.00 61.31 185 LEU A C 1
ATOM 1447 O O . LEU A 1 185 ? -3.566 -6.302 -4.012 1.00 61.31 185 LEU A O 1
ATOM 1451 N N . SER A 1 186 ? -2.115 -5.731 -5.628 1.00 64.50 186 SER A N 1
ATOM 1452 C CA . SER A 1 186 ? -3.105 -5.301 -6.621 1.00 64.50 186 SER A CA 1
ATOM 1453 C C . SER A 1 186 ? -4.112 -6.395 -6.999 1.00 64.50 186 SER A C 1
ATOM 1455 O O . SER A 1 186 ? -5.296 -6.111 -7.155 1.00 64.50 186 SER A O 1
ATOM 1457 N N . MET A 1 187 ? -3.687 -7.661 -7.078 1.00 65.31 187 MET A N 1
ATOM 1458 C CA . MET A 1 187 ? -4.592 -8.785 -7.354 1.00 65.31 187 MET A CA 1
ATOM 1459 C C . MET A 1 187 ? -5.546 -9.042 -6.188 1.00 65.31 187 MET A C 1
ATOM 1461 O O . MET A 1 187 ? -6.731 -9.275 -6.409 1.00 65.31 187 MET A O 1
ATOM 1465 N N . TYR A 1 188 ? -5.063 -8.932 -4.948 1.00 65.38 188 TYR A N 1
ATOM 1466 C CA . TYR A 1 188 ? -5.934 -9.029 -3.775 1.00 65.38 188 TYR A CA 1
ATOM 1467 C C . TYR A 1 188 ? -6.948 -7.886 -3.725 1.00 65.38 188 TYR A C 1
ATOM 1469 O O . TYR A 1 188 ? -8.126 -8.136 -3.478 1.00 65.38 188 TYR A O 1
ATOM 1477 N N . ARG A 1 189 ? -6.517 -6.651 -4.018 1.00 63.88 189 ARG A N 1
ATOM 1478 C CA . ARG A 1 189 ? -7.408 -5.483 -4.116 1.00 63.88 189 ARG A CA 1
ATOM 1479 C C . ARG A 1 189 ? -8.504 -5.722 -5.156 1.00 63.88 189 ARG A C 1
ATOM 1481 O O . ARG A 1 189 ? -9.674 -5.510 -4.855 1.00 63.88 189 ARG A O 1
ATOM 1488 N N . ARG A 1 190 ? -8.142 -6.252 -6.330 1.00 69.50 190 ARG A N 1
ATOM 1489 C CA . ARG A 1 190 ? -9.099 -6.611 -7.385 1.00 69.50 190 ARG A CA 1
ATOM 1490 C C . ARG A 1 190 ? -10.126 -7.651 -6.932 1.00 69.50 190 ARG A C 1
ATOM 1492 O O . ARG A 1 190 ? -11.282 -7.516 -7.297 1.00 69.50 190 ARG A O 1
ATOM 1499 N N . TRP A 1 191 ? -9.737 -8.674 -6.173 1.00 73.38 191 TRP A N 1
ATOM 1500 C CA . TRP A 1 191 ? -10.681 -9.695 -5.692 1.00 73.38 191 TRP A CA 1
ATOM 1501 C C . TRP A 1 191 ? -11.625 -9.197 -4.598 1.00 73.38 191 TRP A C 1
ATOM 1503 O O . TRP A 1 191 ? -12.750 -9.671 -4.515 1.00 73.38 191 TRP A O 1
ATOM 1513 N N . ILE A 1 192 ? -11.167 -8.279 -3.745 1.00 70.81 192 ILE A N 1
ATOM 1514 C CA . ILE A 1 192 ? -11.955 -7.775 -2.608 1.00 70.81 192 ILE A CA 1
ATOM 1515 C C . ILE A 1 192 ? -13.003 -6.744 -3.050 1.00 70.81 192 ILE A C 1
ATOM 1517 O O . ILE A 1 192 ? -14.034 -6.620 -2.401 1.00 70.81 192 ILE A O 1
ATOM 1521 N N . LEU A 1 193 ? -12.735 -5.995 -4.122 1.00 66.31 193 LEU A N 1
ATOM 1522 C CA . LEU A 1 193 ? -13.590 -4.901 -4.600 1.00 66.31 193 LEU A CA 1
ATOM 1523 C C . LEU A 1 193 ? -14.591 -5.318 -5.700 1.00 66.31 193 LEU A C 1
ATOM 1525 O O . LEU A 1 193 ? -15.151 -4.445 -6.360 1.00 66.31 193 LEU A O 1
ATOM 1529 N N . GLN A 1 194 ? -14.779 -6.623 -5.928 1.00 46.16 194 GLN A N 1
ATOM 1530 C CA . GLN A 1 194 ? -15.821 -7.176 -6.809 1.00 46.16 194 GLN A CA 1
ATOM 1531 C C . GLN A 1 194 ? -17.134 -7.375 -6.056 1.00 46.16 194 GLN A C 1
ATOM 1533 O O . GLN A 1 194 ? -18.187 -7.157 -6.693 1.00 46.16 194 GLN A O 1
#

Secondary structure (DSSP, 8-state):
-HHHHHHHHHTSSSSTTTS--EEEEEEEEETTEEEEEEEEPPSSSS---EEEEEE--TTSHHHHHHTTSSPPP---TTS-EEEETTEEEE-SSPPPPP---------HHHHHTSPB----TTTTEEEE----HHHHHHHHHTTTTSSS---S-TTSPPEEEE-TTSPEEEE----SS-GGGTS-HHHHHHHHT-

Radius of gyration: 20.64 Å; chains: 1; bounding box: 42×39×53 Å

pLDDT: mean 85.1, std 12.4, range [46.16, 98.0]

Foldseek 3Di:
DVVVVVVLLPVEQPDPDNHAHWPDWAWDADPNWIKIKTFGDDDDPPPDTEIEIATCDPPFPSVCCVVSNYYDDDDDRNFHWYDYGHDIDTDPDGDDDPDPPLQFDPCPVVQVQWDEDDDPPPAWKDWAAHRYNVVSQVLCVQFVNGAPHHGPDPPDWHFHGAYPVSTTITTDDDDPDDPVPPDDPNVVVVVVVD

Organism: NCBI:txid92902